Protein AF-A0A944AWG0-F1 (afdb_monomer)

pLDDT: mean 86.99, std 16.38, range [37.62, 98.62]

Radius of gyration: 20.71 Å; Cα contacts (8 Å, |Δi|>4): 406; chains: 1; bounding box: 63×58×52 Å

Foldseek 3Di:
DPVVVVVVVVVVVVVVVPPDPLDDDLFKHKAKDKFFLDDQPPDDDDRSPVLRVVLRLLVLQVQVQLAQQFKKKKWADDDPVVPRDTDIDIGGPDRCVVQSVQWDWPDFDDDPRMTITMIMGTHDPVSSVVLVVLPDPQWDKWKFKAKAAVSVRNVLLVRGVRRRVNRRVVVVCVVPPPDRARMWIWTKHFDDHWDWDDDPRITMTMTIITTGTDDTHHDDDD

Secondary structure (DSSP, 8-state):
-HHHHHHHHHHHHHHGGGG-----BTTEEEEEEEEE-S--TT--SS-HHHHHHHHHHHHHHHHHHHHHT-EEEEEE--BTTTTBPPEEEEEESS-SGGGGGGEEEEEEEEETTEEEEEEEEEPPHHHHHHHHHHTSTTS-EEEEEEEEEGGGSHHHHHHHHHHHHHHHHHHHHHHH-SS--SEEEEEEEE-SPPEEEEETTEEEEEEEEEEEEEEEEPPPP-

Nearest PDB structures (foldseek):
  5jy8-assembly1_A  TM=1.729E-01  e=2.232E+00  Escherichia coli O157:H7
  5xyu-assembly1_C  TM=2.133E-01  e=6.241E+00  Mycolicibacterium smegmatis MC2 155
  4fs1-assembly1_A  TM=2.023E-01  e=4.430E+00  Homo sapiens

Mean predicted aligned error: 8.43 Å

Sequence (222 aa):
MEKRISSIILAALICLSSLCAQEFTDGKIRLYLWALRDSYPEYTEEKPYQQAKDHLVSLSEFLLNGMTYGWDFVYTPGDKLRGVKEYFECIPRHTFDDDRKNIEFDSVYLRDDKLFCWVNFNRTPQMEIYYKQMSNIKNPHVLGSGKGKVSKGFPGVEEAALLAIKDGIREYYRKIIKNKPKEISGTILIRKIPAIYIDSGHYVVELDFFLQTSKIKEYSQF

Structure (mmCIF, N/CA/C/O backbone):
data_AF-A0A944AWG0-F1
#
_entry.id   AF-A0A944AWG0-F1
#
loop_
_atom_site.group_PDB
_atom_site.id
_atom_site.type_symbol
_atom_site.label_atom_id
_atom_site.label_alt_id
_atom_site.label_comp_id
_atom_site.label_asym_id
_atom_site.label_entity_id
_atom_site.label_seq_id
_atom_site.pdbx_PDB_ins_code
_atom_site.Cartn_x
_atom_site.Cartn_y
_atom_site.Cartn_z
_atom_site.occupancy
_atom_site.B_iso_or_equiv
_atom_site.auth_seq_id
_atom_site.auth_comp_id
_atom_site.auth_asym_id
_atom_site.auth_atom_id
_atom_site.pdbx_PDB_model_num
ATOM 1 N N . MET A 1 1 ? 34.468 -42.759 5.624 1.00 50.19 1 MET A N 1
AT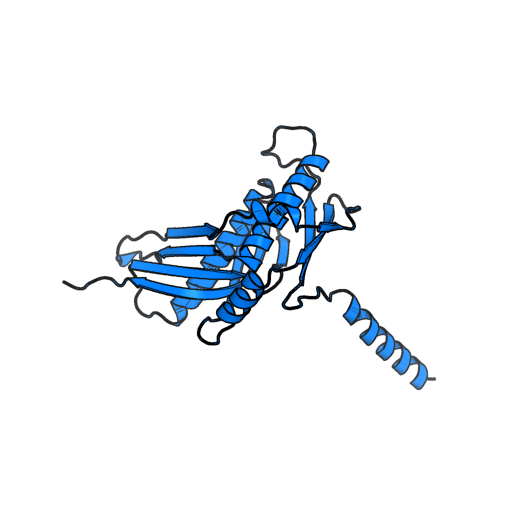OM 2 C CA . MET A 1 1 ? 33.924 -42.053 4.439 1.00 50.19 1 MET A CA 1
ATOM 3 C C . MET A 1 1 ? 32.719 -41.163 4.781 1.00 50.19 1 MET A C 1
ATOM 5 O O . MET A 1 1 ? 32.420 -40.256 4.021 1.00 50.19 1 MET A O 1
ATOM 9 N N . GLU A 1 2 ? 32.095 -41.334 5.954 1.00 51.09 2 GLU A N 1
ATOM 10 C CA . GLU A 1 2 ? 30.887 -40.596 6.374 1.00 51.09 2 GLU A CA 1
ATOM 11 C C . GLU A 1 2 ? 31.124 -39.145 6.832 1.00 51.09 2 GLU 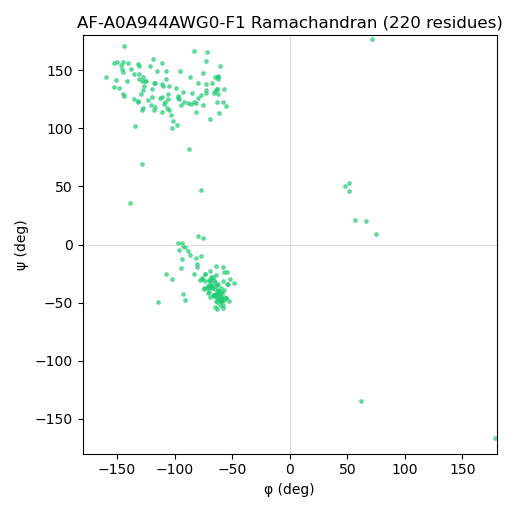A C 1
ATOM 13 O O . GLU A 1 2 ? 30.279 -38.283 6.607 1.00 51.09 2 GLU A O 1
ATOM 18 N N . LYS A 1 3 ? 32.300 -38.813 7.388 1.00 52.41 3 LYS A N 1
ATOM 19 C CA . LYS A 1 3 ? 32.588 -37.439 7.853 1.00 52.41 3 LYS A CA 1
ATOM 20 C C . LYS A 1 3 ? 32.671 -36.402 6.723 1.00 52.41 3 LYS A C 1
ATOM 22 O O . LYS A 1 3 ? 32.353 -35.245 6.954 1.00 52.41 3 LYS A O 1
ATOM 27 N N . ARG A 1 4 ? 33.053 -36.805 5.502 1.00 47.91 4 ARG A N 1
ATOM 28 C CA . ARG A 1 4 ? 33.142 -35.893 4.342 1.00 47.91 4 ARG A CA 1
ATOM 29 C C . ARG A 1 4 ? 31.773 -35.545 3.750 1.00 47.91 4 ARG A C 1
ATOM 31 O O . ARG A 1 4 ? 31.614 -34.448 3.232 1.00 47.91 4 ARG A O 1
ATOM 38 N N . ILE A 1 5 ? 30.788 -36.437 3.871 1.00 54.50 5 ILE A N 1
ATOM 39 C CA . ILE A 1 5 ? 29.428 -36.217 3.353 1.00 54.50 5 ILE A CA 1
ATOM 40 C C . ILE A 1 5 ? 28.676 -35.218 4.247 1.00 54.50 5 ILE A C 1
ATOM 42 O O . ILE A 1 5 ? 28.021 -34.309 3.742 1.00 54.50 5 ILE A O 1
ATOM 46 N N . SER A 1 6 ? 28.864 -35.295 5.570 1.00 50.03 6 SER A N 1
ATOM 47 C CA . SER A 1 6 ? 28.244 -34.356 6.518 1.00 50.03 6 SER A CA 1
ATOM 48 C C . SER A 1 6 ? 28.745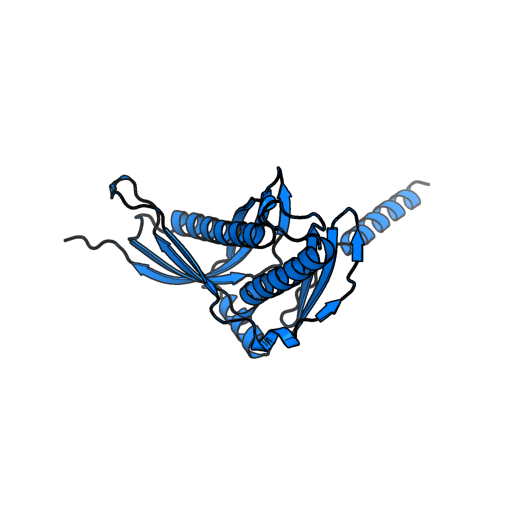 -32.913 6.360 1.00 50.03 6 SER A C 1
ATOM 50 O O . SER A 1 6 ? 27.977 -31.977 6.568 1.00 50.03 6 SER A O 1
ATOM 52 N N . SER A 1 7 ? 30.009 -32.712 5.973 1.00 50.81 7 SER A N 1
ATOM 53 C CA . SER A 1 7 ? 30.573 -31.370 5.760 1.00 50.81 7 SER A CA 1
ATOM 54 C C . SER A 1 7 ? 30.056 -30.702 4.482 1.00 50.81 7 SER A C 1
ATOM 56 O O . SER A 1 7 ? 29.906 -29.484 4.451 1.00 50.81 7 SER A O 1
ATOM 58 N N . ILE A 1 8 ? 29.745 -31.484 3.442 1.00 54.66 8 ILE A N 1
ATOM 59 C CA . ILE A 1 8 ? 29.224 -30.964 2.168 1.00 54.66 8 ILE A CA 1
ATOM 60 C C . ILE A 1 8 ? 27.753 -30.547 2.315 1.00 54.66 8 ILE A C 1
ATOM 62 O O . ILE A 1 8 ? 27.358 -29.504 1.800 1.00 54.66 8 ILE A O 1
ATOM 66 N N . ILE A 1 9 ? 26.959 -31.299 3.086 1.00 55.28 9 ILE A N 1
ATOM 67 C CA . ILE A 1 9 ? 25.552 -30.959 3.362 1.00 55.28 9 ILE A CA 1
ATOM 68 C C . ILE A 1 9 ? 25.448 -29.689 4.227 1.00 55.28 9 ILE A C 1
ATOM 70 O O . ILE A 1 9 ? 24.592 -28.844 3.975 1.00 55.28 9 ILE A O 1
ATOM 74 N N . LEU A 1 10 ? 26.359 -29.499 5.191 1.00 48.09 10 LEU A N 1
ATOM 75 C CA . LEU A 1 10 ? 26.384 -28.292 6.025 1.00 48.09 10 LEU A CA 1
ATOM 76 C C . LEU A 1 10 ? 26.838 -27.045 5.240 1.00 48.09 10 LEU A C 1
ATOM 78 O O . LEU A 1 10 ? 26.289 -25.965 5.439 1.00 48.09 10 LEU A O 1
ATOM 82 N N . ALA A 1 11 ? 27.782 -27.192 4.303 1.00 53.22 11 ALA A N 1
ATOM 83 C CA . ALA A 1 11 ? 28.216 -26.097 3.430 1.00 53.22 11 ALA A CA 1
ATOM 84 C C . ALA A 1 11 ? 27.136 -25.689 2.407 1.00 53.22 11 ALA A C 1
ATOM 86 O O . ALA A 1 11 ? 26.976 -24.503 2.117 1.00 53.22 11 ALA A O 1
ATOM 87 N N . ALA A 1 12 ? 26.350 -26.651 1.910 1.00 50.00 12 ALA A N 1
ATOM 88 C CA . ALA A 1 12 ? 25.224 -26.378 1.019 1.00 50.00 12 ALA A CA 1
ATOM 89 C C . ALA A 1 12 ? 24.085 -25.626 1.733 1.00 50.00 12 ALA A C 1
ATOM 91 O O . ALA A 1 12 ? 23.485 -24.731 1.140 1.00 50.00 12 ALA A O 1
ATOM 92 N N . LEU A 1 13 ? 23.834 -25.913 3.019 1.00 43.03 13 LEU A N 1
ATOM 93 C CA . LEU A 1 13 ? 22.801 -25.220 3.801 1.00 43.03 13 LEU A CA 1
ATOM 94 C C . LEU A 1 13 ? 23.135 -23.743 4.083 1.00 43.03 13 LEU A C 1
ATOM 96 O O . LEU A 1 13 ? 22.227 -22.924 4.186 1.00 43.03 13 LEU A O 1
ATOM 100 N N . ILE A 1 14 ? 24.422 -23.392 4.174 1.00 50.06 14 ILE A N 1
ATOM 101 C CA . ILE A 1 14 ? 24.879 -22.018 4.451 1.00 50.06 14 ILE A CA 1
ATOM 102 C C . ILE A 1 14 ? 24.925 -21.166 3.165 1.00 50.06 14 ILE A C 1
ATOM 104 O O . ILE A 1 14 ? 24.768 -19.950 3.222 1.00 50.06 14 ILE A O 1
ATOM 108 N N . CYS A 1 15 ? 25.075 -21.779 1.984 1.00 39.28 15 CYS A N 1
ATOM 109 C CA . CYS A 1 15 ? 25.062 -21.043 0.709 1.00 39.28 15 CYS A CA 1
ATOM 110 C C . CYS A 1 15 ? 23.653 -20.711 0.187 1.00 39.28 15 CYS A C 1
ATOM 112 O O . CYS A 1 15 ? 23.509 -19.802 -0.629 1.00 39.28 15 CYS A O 1
ATOM 114 N N . LEU A 1 16 ? 22.609 -21.402 0.655 1.00 37.62 16 LEU A N 1
ATOM 115 C CA . LEU A 1 16 ? 21.225 -21.153 0.229 1.00 37.62 16 LEU A CA 1
ATOM 116 C C . LEU A 1 16 ? 20.561 -19.963 0.943 1.00 37.62 16 LEU A C 1
ATOM 118 O O . LEU A 1 16 ? 19.580 -19.428 0.431 1.00 37.62 16 LEU A O 1
ATOM 122 N N . SER A 1 17 ? 21.104 -19.487 2.068 1.00 43.34 17 SER A N 1
ATOM 123 C CA . SER A 1 17 ? 20.555 -18.324 2.786 1.00 43.34 17 SER A CA 1
ATOM 124 C C . SER A 1 17 ? 20.893 -16.969 2.151 1.00 43.34 17 SER A C 1
ATOM 126 O O . SER A 1 17 ? 20.318 -15.957 2.542 1.00 43.34 17 SER A O 1
ATOM 128 N N . SER A 1 18 ? 21.789 -16.925 1.161 1.00 40.12 18 SER A N 1
ATOM 129 C CA . SER A 1 18 ? 22.271 -15.665 0.570 1.00 40.12 18 SER A CA 1
ATOM 130 C C . SER A 1 18 ? 21.460 -15.177 -0.638 1.00 40.12 18 SER A C 1
ATOM 132 O O . SER A 1 18 ? 21.750 -14.112 -1.173 1.00 40.12 18 SER A O 1
ATOM 134 N N . LEU A 1 19 ? 20.439 -15.920 -1.083 1.00 42.72 19 LEU A N 1
ATOM 135 C CA . LEU A 1 19 ? 19.675 -15.598 -2.300 1.00 42.72 19 LEU A CA 1
ATOM 136 C C . LEU A 1 19 ? 18.417 -14.740 -2.073 1.00 42.72 19 LEU A C 1
ATOM 138 O O . LEU A 1 19 ? 17.767 -14.357 -3.043 1.00 42.72 19 LEU A O 1
ATOM 142 N N . CYS A 1 20 ? 18.085 -14.377 -0.830 1.00 40.16 20 CYS A N 1
ATOM 143 C CA . CYS A 1 20 ? 16.930 -13.517 -0.529 1.00 40.16 20 CYS A CA 1
ATOM 144 C C . CYS A 1 20 ? 17.209 -12.460 0.550 1.00 40.16 20 CYS A C 1
ATOM 146 O O . CYS A 1 20 ? 16.323 -12.127 1.334 1.00 40.16 20 CYS A O 1
ATOM 148 N N . ALA A 1 21 ? 18.417 -11.900 0.604 1.00 39.69 21 ALA A N 1
ATOM 149 C CA . ALA A 1 21 ? 18.655 -10.716 1.424 1.00 39.69 21 ALA A CA 1
ATOM 150 C C . ALA A 1 21 ? 18.329 -9.458 0.605 1.00 39.69 21 ALA A C 1
ATOM 152 O O . ALA A 1 21 ? 19.207 -8.831 0.015 1.00 39.69 21 ALA A O 1
ATOM 153 N N . GLN A 1 22 ? 17.047 -9.094 0.537 1.00 51.53 22 GLN A N 1
ATOM 154 C CA . GLN A 1 22 ? 16.716 -7.698 0.275 1.00 51.53 22 GLN A CA 1
ATOM 155 C C . GLN A 1 22 ? 17.125 -6.912 1.522 1.00 51.53 22 GLN A C 1
ATOM 157 O O . GLN A 1 22 ? 16.543 -7.073 2.595 1.00 51.53 22 GLN A O 1
ATOM 162 N N . GLU A 1 23 ? 18.196 -6.138 1.399 1.00 43.59 23 GLU A N 1
ATOM 163 C CA . GLU A 1 23 ? 18.742 -5.371 2.508 1.00 43.59 23 GLU A CA 1
ATOM 164 C C . GLU A 1 23 ? 17.936 -4.080 2.675 1.00 43.59 23 GLU A C 1
ATOM 166 O O . GLU A 1 23 ? 17.920 -3.216 1.798 1.00 43.59 23 GLU A O 1
ATOM 171 N N . PHE A 1 24 ? 17.241 -3.974 3.804 1.00 49.78 24 PHE A N 1
ATOM 172 C CA . PHE A 1 24 ? 16.633 -2.736 4.267 1.00 49.78 24 PHE A CA 1
ATOM 173 C C . PHE A 1 24 ? 17.531 -2.183 5.372 1.00 49.78 24 PHE A C 1
ATOM 175 O O . PHE A 1 24 ? 17.497 -2.666 6.503 1.00 49.78 24 PHE A O 1
ATOM 182 N N . THR A 1 25 ? 18.369 -1.206 5.035 1.00 60.38 25 THR A N 1
ATOM 183 C CA . THR A 1 25 ? 19.053 -0.380 6.036 1.00 60.38 25 THR A CA 1
ATOM 184 C C . THR A 1 25 ? 18.243 0.894 6.237 1.00 60.38 25 THR A C 1
ATOM 186 O O . THR A 1 25 ? 17.581 1.356 5.308 1.00 60.38 25 THR A O 1
ATOM 189 N N . ASP A 1 26 ? 18.267 1.467 7.445 1.00 64.06 26 ASP A N 1
ATOM 190 C CA . ASP A 1 26 ? 17.415 2.613 7.809 1.00 64.06 26 ASP A CA 1
ATOM 191 C C . ASP A 1 26 ? 17.453 3.751 6.764 1.00 64.06 26 ASP A C 1
ATOM 193 O O . ASP A 1 26 ? 16.415 4.358 6.494 1.00 64.06 26 ASP A O 1
ATOM 197 N N . GLY A 1 27 ? 18.597 3.967 6.102 1.00 81.12 27 GLY A N 1
ATOM 198 C CA . GLY A 1 27 ? 18.776 5.004 5.080 1.00 81.12 27 GLY A CA 1
ATOM 199 C C . GLY A 1 27 ? 18.578 4.590 3.615 1.00 81.12 27 GLY A C 1
ATOM 200 O O . GLY A 1 27 ? 18.322 5.463 2.786 1.00 81.12 27 GLY A O 1
ATOM 201 N N . LYS A 1 28 ? 18.649 3.300 3.250 1.00 89.69 28 LYS A N 1
ATOM 202 C CA . LYS A 1 28 ? 18.553 2.862 1.842 1.00 89.69 28 LYS A CA 1
ATOM 203 C C . LYS A 1 28 ? 17.417 1.870 1.631 1.00 89.69 28 LYS A C 1
ATOM 205 O O . LYS A 1 28 ? 17.374 0.800 2.235 1.00 89.69 28 LYS A O 1
ATOM 210 N N . ILE A 1 29 ? 16.522 2.211 0.708 1.00 93.06 29 ILE A N 1
ATOM 211 C CA . ILE A 1 29 ? 15.463 1.328 0.224 1.00 93.06 29 ILE A CA 1
ATOM 212 C C . ILE A 1 29 ? 15.941 0.687 -1.077 1.00 93.06 29 ILE A C 1
ATOM 214 O O . ILE A 1 29 ? 16.346 1.380 -2.012 1.00 93.06 29 ILE A O 1
ATOM 218 N N . ARG A 1 30 ? 15.871 -0.643 -1.142 1.00 94.38 30 ARG A N 1
ATOM 219 C CA . ARG A 1 30 ? 16.155 -1.407 -2.355 1.00 94.38 30 ARG A CA 1
ATOM 220 C C . ARG A 1 30 ? 15.003 -2.357 -2.658 1.00 94.38 30 ARG A C 1
ATOM 222 O O . ARG A 1 30 ? 14.747 -3.272 -1.883 1.00 94.38 30 ARG A O 1
ATOM 229 N N . LEU A 1 31 ? 14.328 -2.150 -3.785 1.00 95.00 31 LEU A N 1
ATOM 230 C CA . LEU A 1 31 ? 13.191 -2.957 -4.229 1.00 95.00 31 LEU A CA 1
ATOM 231 C C . LEU A 1 31 ? 13.590 -3.795 -5.440 1.00 95.00 31 LEU A C 1
ATOM 233 O O . LEU A 1 31 ? 14.229 -3.293 -6.361 1.00 95.00 31 LEU A O 1
ATOM 237 N N . TYR A 1 32 ? 13.188 -5.061 -5.451 1.00 95.06 32 TYR A N 1
ATOM 238 C CA . TYR A 1 32 ? 13.247 -5.894 -6.648 1.00 95.06 32 TYR A CA 1
ATOM 239 C C . TYR A 1 32 ? 11.849 -5.961 -7.250 1.00 95.06 32 TYR A C 1
ATOM 241 O O . TYR A 1 32 ? 10.963 -6.600 -6.680 1.00 95.06 32 TYR A O 1
ATOM 249 N N . LEU A 1 33 ? 11.643 -5.254 -8.359 1.00 95.69 33 LEU A N 1
ATOM 250 C CA . LEU A 1 33 ? 10.334 -5.103 -8.983 1.00 95.69 33 LEU A CA 1
ATOM 251 C C . LEU A 1 33 ? 10.277 -5.833 -10.315 1.00 95.69 33 LEU A C 1
ATOM 253 O O . LEU A 1 33 ? 11.293 -6.070 -10.974 1.00 95.69 33 LEU A O 1
ATOM 257 N N . TRP A 1 34 ? 9.057 -6.177 -10.708 1.00 95.00 34 TRP A N 1
ATOM 258 C CA . TRP A 1 34 ? 8.781 -6.780 -11.996 1.00 95.00 34 TRP A CA 1
ATOM 259 C C . TRP A 1 34 ? 7.424 -6.322 -12.535 1.00 95.00 34 TRP A C 1
ATOM 261 O O . TRP A 1 34 ? 6.509 -6.033 -11.766 1.00 95.00 34 TRP A O 1
ATOM 271 N N . ALA A 1 35 ? 7.291 -6.276 -13.858 1.00 93.31 35 ALA A N 1
ATOM 272 C CA . ALA A 1 35 ? 6.037 -6.008 -14.557 1.00 93.31 35 ALA A CA 1
ATOM 273 C C . ALA A 1 35 ? 5.869 -6.996 -15.714 1.00 93.31 35 ALA A C 1
ATOM 275 O O . ALA A 1 35 ? 6.857 -7.422 -16.316 1.00 93.31 35 ALA A O 1
ATOM 276 N N . LEU A 1 36 ? 4.626 -7.380 -16.019 1.00 90.75 36 LEU A N 1
ATOM 277 C CA . LEU A 1 36 ? 4.349 -8.207 -17.194 1.00 90.75 36 LEU A CA 1
ATOM 278 C C . LEU A 1 36 ? 4.638 -7.397 -18.454 1.00 90.75 36 LEU A C 1
ATOM 280 O O . LEU A 1 36 ? 4.310 -6.214 -18.526 1.00 90.75 36 LEU A O 1
ATOM 284 N N . ARG A 1 37 ? 5.254 -8.051 -19.437 1.00 83.19 37 ARG A N 1
ATOM 285 C CA . ARG A 1 37 ? 5.453 -7.490 -20.769 1.00 83.19 37 ARG A CA 1
ATOM 286 C C . ARG A 1 37 ? 4.150 -7.468 -21.558 1.00 83.19 37 ARG A C 1
ATOM 288 O O . ARG A 1 37 ? 4.056 -6.653 -22.458 1.00 83.19 37 ARG A O 1
ATOM 295 N N . ASP A 1 38 ? 3.196 -8.343 -21.259 1.00 69.50 38 ASP A N 1
ATOM 296 C CA . ASP A 1 38 ? 1.978 -8.494 -22.054 1.00 69.50 38 ASP A CA 1
ATOM 297 C C . ASP A 1 38 ? 1.114 -7.232 -22.090 1.00 69.50 38 ASP A C 1
ATOM 299 O O . ASP A 1 38 ? 0.990 -6.500 -21.107 1.00 69.50 38 ASP A O 1
ATOM 303 N N . SER A 1 39 ? 0.474 -7.018 -23.241 1.00 60.88 39 SER A N 1
ATOM 304 C CA . SER A 1 39 ? -0.560 -6.004 -23.414 1.00 60.88 39 SER A CA 1
ATOM 305 C C . SER A 1 39 ? -1.718 -6.316 -22.473 1.00 60.88 39 SER A C 1
ATOM 307 O O . SER A 1 39 ? -2.419 -7.318 -22.630 1.00 60.88 39 SER A O 1
ATOM 309 N N . TYR A 1 40 ? -1.933 -5.457 -21.485 1.00 66.25 40 TYR A N 1
ATOM 310 C CA . TYR A 1 40 ? -3.135 -5.515 -20.668 1.00 66.25 40 TYR A CA 1
ATOM 311 C C . TYR A 1 40 ? -4.353 -5.280 -21.578 1.00 66.25 40 TYR A C 1
ATOM 313 O O . TYR A 1 40 ? -4.339 -4.303 -22.323 1.00 66.25 40 TYR A O 1
ATOM 321 N N . PRO A 1 41 ? -5.406 -6.121 -21.545 1.00 62.00 41 PRO A N 1
ATOM 322 C CA . PRO A 1 41 ? -6.537 -6.013 -22.477 1.00 62.00 41 PRO A CA 1
ATOM 323 C C . PRO A 1 41 ? -7.247 -4.652 -22.460 1.00 62.00 41 PRO A C 1
ATOM 325 O O . PRO A 1 41 ? -7.914 -4.290 -23.422 1.00 62.00 41 PRO A O 1
ATOM 328 N N . GLU A 1 42 ? -7.125 -3.915 -21.353 1.00 63.41 42 GLU A N 1
ATOM 329 C CA . GLU A 1 42 ? -7.688 -2.572 -21.181 1.00 63.41 42 GLU A CA 1
ATOM 330 C C . GLU A 1 42 ? -6.823 -1.460 -21.812 1.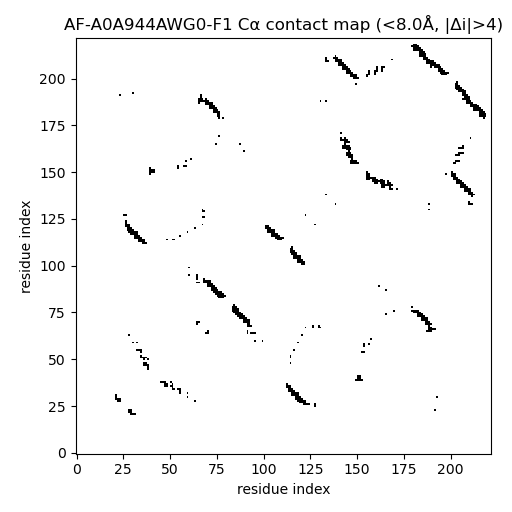00 63.41 42 GLU A C 1
ATOM 332 O O . GLU A 1 42 ? -7.293 -0.333 -21.949 1.00 63.41 42 GLU A O 1
ATOM 337 N N . TYR A 1 43 ? -5.586 -1.754 -22.228 1.00 60.94 43 TYR A N 1
ATOM 338 C CA . TYR A 1 43 ? -4.690 -0.811 -22.900 1.00 60.94 43 TYR A CA 1
ATOM 339 C C . TYR A 1 43 ? -4.761 -0.991 -24.423 1.00 60.94 43 TYR A C 1
ATOM 341 O O . TYR A 1 43 ? -4.556 -2.079 -24.954 1.00 60.94 43 TYR A O 1
ATOM 349 N N . THR A 1 44 ? -5.030 0.101 -25.137 1.00 56.94 44 THR A N 1
ATOM 350 C CA . THR A 1 44 ? -5.295 0.122 -26.586 1.00 56.94 44 THR A CA 1
ATOM 351 C C . THR A 1 44 ? -4.049 0.229 -27.473 1.00 56.94 44 THR A C 1
ATOM 353 O O . THR A 1 44 ? -4.173 0.096 -28.687 1.00 56.94 44 THR A O 1
ATOM 356 N N . GLU A 1 45 ? -2.855 0.468 -26.916 1.00 57.31 45 GLU A N 1
ATOM 357 C CA . GLU A 1 45 ? -1.637 0.722 -27.704 1.00 57.31 45 GLU A CA 1
ATOM 358 C C . GLU A 1 45 ? -0.648 -0.457 -27.752 1.00 57.31 45 GLU A C 1
ATOM 360 O O . GLU A 1 45 ? -0.304 -1.067 -26.738 1.00 57.31 45 GLU A O 1
ATOM 365 N N . GLU A 1 46 ? -0.111 -0.718 -28.950 1.00 60.16 46 GLU A N 1
ATOM 366 C CA . GLU A 1 46 ? 0.815 -1.808 -29.301 1.00 60.16 46 GLU A CA 1
ATOM 367 C C . GLU A 1 46 ? 2.278 -1.561 -28.859 1.00 60.16 46 GLU A C 1
ATOM 369 O O . GLU A 1 46 ? 3.221 -1.751 -29.631 1.00 60.16 46 GLU A O 1
ATOM 374 N N . LYS A 1 47 ? 2.525 -1.137 -27.609 1.00 79.75 47 LYS A N 1
ATOM 375 C CA . LYS A 1 47 ? 3.902 -1.038 -27.060 1.00 79.75 47 LYS A CA 1
ATOM 376 C C . LYS A 1 47 ? 4.050 -1.745 -25.708 1.00 79.75 47 LYS A C 1
ATOM 378 O O . LYS A 1 47 ? 4.318 -1.090 -24.698 1.00 79.75 47 LYS A O 1
ATOM 383 N N . PRO A 1 48 ? 3.975 -3.088 -25.691 1.00 81.62 48 PRO A N 1
ATOM 384 C CA . PRO A 1 48 ? 3.928 -3.874 -24.455 1.00 81.62 48 PRO A CA 1
ATOM 385 C C . PRO A 1 48 ? 5.162 -3.657 -23.554 1.00 81.62 48 PRO A C 1
ATOM 387 O O . PRO A 1 48 ? 5.074 -3.512 -22.339 1.00 81.62 48 PRO A O 1
ATOM 390 N N . TYR A 1 49 ? 6.346 -3.510 -24.159 1.00 85.94 49 TYR A N 1
ATOM 391 C CA . TYR A 1 49 ? 7.579 -3.230 -23.418 1.00 85.94 49 TYR A CA 1
ATOM 392 C C . TYR A 1 49 ? 7.618 -1.830 -22.783 1.00 85.94 49 TYR A C 1
ATOM 394 O O . TYR A 1 49 ? 8.147 -1.676 -21.683 1.00 85.94 49 TYR A O 1
ATOM 402 N N . GLN A 1 50 ? 7.073 -0.809 -23.454 1.00 88.12 50 GLN A N 1
ATOM 403 C CA . GLN A 1 50 ? 7.007 0.539 -22.885 1.00 88.12 50 GLN A CA 1
ATOM 404 C C . GLN A 1 50 ? 5.995 0.582 -21.735 1.00 88.12 50 GLN A C 1
ATOM 406 O O . GLN A 1 50 ? 6.315 1.106 -20.678 1.00 88.12 50 GLN A O 1
ATOM 411 N N . GLN A 1 51 ? 4.846 -0.080 -21.887 1.00 87.44 51 GLN A N 1
ATOM 412 C CA . GLN A 1 51 ? 3.856 -0.228 -20.815 1.00 87.44 51 GLN A CA 1
ATOM 413 C C . GLN A 1 51 ? 4.441 -0.923 -19.581 1.00 87.44 51 GLN A C 1
ATOM 415 O O . GLN A 1 51 ? 4.211 -0.482 -18.459 1.00 87.44 51 GLN A O 1
ATOM 420 N N . ALA A 1 52 ? 5.247 -1.972 -19.772 1.00 90.25 52 ALA A N 1
ATOM 421 C CA . ALA A 1 52 ? 5.939 -2.635 -18.670 1.00 90.25 52 ALA A CA 1
ATOM 422 C C . ALA A 1 52 ? 6.924 -1.697 -17.950 1.00 90.25 52 ALA A C 1
ATOM 424 O O . ALA A 1 52 ? 7.018 -1.727 -16.723 1.00 90.25 52 ALA A O 1
ATOM 425 N N . LYS A 1 53 ? 7.642 -0.841 -18.691 1.00 92.06 53 LYS A N 1
ATOM 426 C CA . LYS A 1 53 ? 8.507 0.192 -18.098 1.00 92.06 53 LYS A CA 1
ATOM 427 C C . LYS A 1 53 ? 7.702 1.212 -17.306 1.00 92.06 53 LYS A C 1
ATOM 429 O O . LYS A 1 53 ? 8.058 1.492 -16.166 1.00 92.06 53 LYS A O 1
ATOM 434 N N . ASP A 1 54 ? 6.628 1.730 -17.890 1.00 91.44 54 ASP A N 1
ATOM 435 C CA . ASP A 1 54 ? 5.777 2.732 -17.252 1.00 91.44 54 ASP A CA 1
ATOM 436 C C . ASP A 1 54 ? 5.141 2.158 -15.977 1.00 91.44 54 ASP A C 1
ATOM 438 O O . ASP A 1 54 ? 5.153 2.809 -14.936 1.00 91.44 54 ASP A O 1
ATOM 442 N N . HIS A 1 55 ? 4.714 0.889 -16.010 1.00 92.00 55 HIS A N 1
ATOM 443 C CA . HIS A 1 55 ? 4.259 0.155 -14.828 1.00 92.00 55 HIS A CA 1
ATOM 444 C C . HIS A 1 55 ? 5.357 0.097 -13.758 1.00 92.00 55 HIS A C 1
ATOM 446 O O . HIS A 1 55 ? 5.100 0.476 -12.620 1.00 92.00 55 HIS A O 1
ATOM 452 N N . LEU A 1 56 ? 6.581 -0.330 -14.087 1.00 94.12 56 LEU A N 1
ATOM 453 C CA . LEU A 1 56 ? 7.676 -0.376 -13.106 1.00 94.12 56 LEU A CA 1
ATOM 454 C C . LEU A 1 56 ? 7.946 0.989 -12.467 1.00 94.12 56 LEU A C 1
ATOM 456 O O . LEU A 1 56 ? 8.190 1.056 -11.263 1.00 94.12 56 LEU A O 1
ATOM 460 N N . VAL A 1 57 ? 7.874 2.062 -13.254 1.00 93.81 57 VAL A N 1
ATOM 461 C CA . VAL A 1 57 ? 8.039 3.432 -12.766 1.00 93.81 57 VAL A CA 1
ATOM 462 C C . VAL A 1 57 ? 6.903 3.804 -11.808 1.00 93.81 57 VAL A C 1
ATOM 464 O O . VAL A 1 57 ? 7.185 4.129 -10.654 1.00 93.81 57 VAL A O 1
ATOM 467 N N . SER A 1 58 ? 5.638 3.658 -12.210 1.00 94.19 58 SER A N 1
ATOM 468 C CA . SER A 1 58 ? 4.484 3.955 -11.346 1.00 94.19 58 SER A CA 1
ATOM 469 C C . SER A 1 58 ? 4.466 3.107 -10.073 1.00 94.19 58 SER A C 1
ATOM 471 O O . SER A 1 58 ? 4.217 3.620 -8.984 1.00 94.19 58 SER A O 1
ATOM 473 N N . LEU A 1 59 ? 4.798 1.818 -10.181 1.00 95.06 59 LEU A N 1
ATOM 474 C CA . LEU A 1 59 ? 4.893 0.918 -9.036 1.00 95.06 59 LEU A CA 1
ATOM 475 C C . LEU A 1 59 ? 6.009 1.343 -8.083 1.00 95.06 59 LEU A C 1
ATOM 477 O O . LEU A 1 59 ? 5.813 1.324 -6.869 1.00 95.06 59 LEU A O 1
ATOM 481 N N . SER A 1 60 ? 7.168 1.733 -8.616 1.00 95.06 60 SER A N 1
ATOM 482 C CA . SER A 1 60 ? 8.279 2.204 -7.793 1.00 95.06 60 SER A CA 1
ATOM 483 C C . SER A 1 60 ? 7.911 3.464 -7.014 1.00 95.06 60 SER A C 1
ATOM 485 O O . SER A 1 60 ? 8.124 3.504 -5.806 1.00 95.06 60 SER A O 1
ATOM 487 N N . GLU A 1 61 ? 7.287 4.446 -7.665 1.00 94.56 61 GLU A N 1
ATOM 488 C CA . GLU A 1 61 ? 6.854 5.700 -7.043 1.00 94.56 61 GLU A CA 1
ATOM 489 C C . GLU A 1 61 ? 5.797 5.445 -5.972 1.00 94.56 61 GLU A C 1
ATOM 491 O O . GLU A 1 61 ? 5.918 5.943 -4.854 1.00 94.56 61 GLU A O 1
ATOM 496 N N . PHE A 1 62 ? 4.806 4.607 -6.285 1.00 95.50 62 PHE A N 1
ATOM 497 C CA . PHE A 1 62 ? 3.764 4.205 -5.349 1.00 95.50 62 PHE A CA 1
ATOM 498 C C . PHE A 1 62 ? 4.358 3.553 -4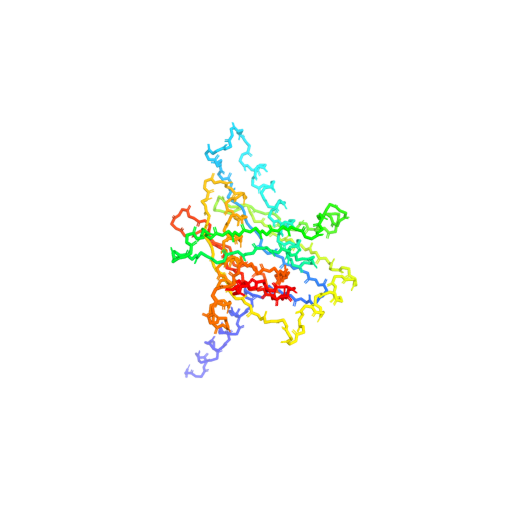.095 1.00 95.50 62 PHE A C 1
ATOM 500 O O . PHE A 1 62 ? 4.127 4.019 -2.978 1.00 95.50 62 PHE A O 1
ATOM 507 N N . LEU A 1 63 ? 5.181 2.514 -4.257 1.00 95.81 63 LEU A N 1
ATOM 508 C CA . LEU A 1 63 ? 5.766 1.801 -3.122 1.00 95.81 63 LEU A CA 1
ATOM 509 C C . LEU A 1 63 ? 6.721 2.678 -2.313 1.00 95.81 63 LEU A C 1
ATOM 511 O O . LEU A 1 63 ? 6.650 2.677 -1.084 1.00 95.81 63 LEU A O 1
ATOM 515 N N . LEU A 1 64 ? 7.586 3.447 -2.980 1.00 95.69 64 LEU A N 1
ATOM 516 C CA . LEU A 1 64 ? 8.505 4.354 -2.300 1.00 95.69 64 LEU A CA 1
ATOM 517 C C . LEU A 1 64 ? 7.741 5.411 -1.505 1.00 95.69 64 LEU A C 1
ATOM 519 O O . LEU A 1 64 ? 8.078 5.624 -0.345 1.00 95.69 64 LEU A O 1
ATOM 523 N N . ASN A 1 65 ? 6.668 5.983 -2.057 1.00 95.44 65 ASN A N 1
ATOM 524 C CA . ASN A 1 65 ? 5.811 6.923 -1.342 1.00 95.44 65 ASN A CA 1
ATOM 525 C C . ASN A 1 65 ? 5.243 6.317 -0.049 1.00 95.44 65 ASN A C 1
ATOM 527 O O . ASN A 1 65 ? 5.380 6.905 1.026 1.00 95.44 65 ASN A O 1
ATOM 531 N N . GLY A 1 66 ? 4.698 5.100 -0.129 1.00 96.00 66 GLY A N 1
ATOM 532 C CA . GLY A 1 66 ? 4.195 4.380 1.041 1.00 96.00 66 GLY A CA 1
ATOM 533 C C . GLY A 1 66 ? 5.281 4.024 2.065 1.00 96.00 66 GLY A C 1
ATOM 534 O O . GLY A 1 66 ? 4.973 3.901 3.249 1.00 96.00 66 GLY A O 1
ATOM 535 N N . MET A 1 67 ? 6.544 3.881 1.643 1.00 95.44 67 MET A N 1
ATOM 536 C CA . MET A 1 67 ? 7.697 3.532 2.492 1.00 95.44 67 MET A CA 1
ATOM 537 C C . MET A 1 67 ? 8.486 4.737 3.036 1.00 95.44 67 MET A C 1
ATOM 539 O O . MET A 1 67 ? 9.345 4.555 3.912 1.00 95.44 67 MET A O 1
ATOM 543 N N . THR A 1 68 ? 8.255 5.946 2.517 1.00 94.75 68 THR A N 1
ATOM 544 C CA . THR A 1 68 ? 8.955 7.175 2.934 1.00 94.75 68 THR A CA 1
ATOM 545 C C . THR A 1 68 ? 8.022 8.178 3.596 1.00 94.75 68 THR A C 1
ATOM 547 O O . THR A 1 68 ? 8.340 8.662 4.679 1.00 94.75 68 THR A O 1
ATOM 550 N N . TYR A 1 69 ? 6.881 8.468 2.973 1.00 95.12 69 TYR A N 1
ATOM 551 C CA . TYR A 1 69 ? 5.912 9.468 3.420 1.00 95.12 69 TYR A CA 1
ATOM 552 C C . TYR A 1 69 ? 4.704 8.844 4.106 1.00 95.12 69 TYR A C 1
ATOM 554 O O . TYR A 1 69 ? 4.119 9.457 4.999 1.00 95.12 69 TYR A O 1
ATOM 562 N N . GLY A 1 70 ? 4.352 7.622 3.709 1.00 96.00 70 GLY A N 1
ATOM 563 C CA . GLY A 1 70 ? 3.157 6.955 4.190 1.00 96.00 70 GLY A CA 1
ATOM 564 C C . GLY A 1 70 ? 1.878 7.569 3.625 1.00 96.00 70 GLY A C 1
ATOM 565 O O . GLY A 1 70 ? 1.891 8.556 2.882 1.00 96.00 70 GLY A O 1
ATOM 566 N N . TRP A 1 71 ? 0.756 6.959 3.986 1.00 97.94 71 TRP A N 1
ATOM 567 C CA . TRP A 1 71 ? -0.562 7.300 3.464 1.00 97.94 71 TRP A CA 1
ATOM 568 C C . TRP A 1 71 ? -1.534 7.589 4.596 1.00 97.94 71 TRP A C 1
ATOM 570 O O . TRP A 1 71 ? -1.531 6.902 5.619 1.00 97.94 71 TRP A O 1
ATOM 580 N N . ASP A 1 72 ? -2.380 8.592 4.409 1.00 98.38 72 ASP A N 1
ATOM 581 C CA . ASP A 1 72 ? -3.475 8.863 5.330 1.00 98.38 72 ASP A CA 1
ATOM 582 C C . ASP A 1 72 ? -4.688 8.036 4.928 1.00 98.38 72 ASP A C 1
ATOM 584 O O . ASP A 1 72 ? -4.929 7.804 3.744 1.00 98.38 72 ASP A O 1
ATOM 588 N N . PHE A 1 73 ? -5.448 7.564 5.912 1.00 98.50 73 PHE A N 1
ATOM 589 C CA . PHE A 1 73 ? -6.642 6.770 5.665 1.00 98.50 73 PHE A CA 1
ATOM 590 C C . PHE A 1 73 ? -7.847 7.278 6.447 1.00 98.50 73 PHE A C 1
ATOM 592 O O . PHE A 1 73 ? -7.734 7.820 7.553 1.00 98.50 73 PHE A O 1
ATOM 599 N N . VAL A 1 74 ? -9.017 6.991 5.882 1.00 98.38 74 VAL A N 1
ATOM 600 C CA . VAL A 1 74 ? -10.318 7.091 6.537 1.00 98.38 74 VAL A CA 1
ATOM 601 C C . VAL A 1 74 ? -11.057 5.773 6.331 1.00 98.38 74 VAL A C 1
ATOM 603 O O . VAL A 1 74 ? -11.156 5.255 5.220 1.00 98.38 74 VAL A O 1
ATOM 606 N N . TYR A 1 75 ? -11.574 5.211 7.419 1.00 98.38 75 TYR A N 1
ATOM 607 C CA . TYR A 1 75 ? -12.262 3.928 7.426 1.00 98.38 75 TYR A CA 1
ATOM 608 C C . TYR A 1 75 ? -13.552 3.994 8.245 1.00 98.38 75 TYR A C 1
ATOM 610 O O . TYR A 1 75 ? -13.539 4.308 9.437 1.00 98.38 75 TYR A O 1
ATOM 618 N N . THR A 1 76 ? -14.668 3.622 7.622 1.00 97.69 76 THR A N 1
ATOM 619 C CA . THR A 1 76 ? -15.945 3.383 8.301 1.00 97.69 76 THR A CA 1
ATOM 620 C C . THR A 1 76 ? -16.264 1.893 8.245 1.00 97.69 76 THR A C 1
ATOM 622 O O . THR A 1 76 ? -16.532 1.360 7.164 1.00 97.69 76 THR A O 1
ATOM 625 N N . PRO A 1 77 ? -16.283 1.199 9.396 1.00 96.19 77 PRO A N 1
ATOM 626 C CA . PRO A 1 77 ? -16.693 -0.195 9.453 1.00 96.19 77 PRO A CA 1
ATOM 627 C C . PRO A 1 77 ? -18.154 -0.367 9.036 1.00 96.19 77 PRO A C 1
ATOM 629 O O . PRO A 1 77 ? -19.041 0.325 9.535 1.00 96.19 77 PRO A O 1
ATOM 632 N N . GLY A 1 78 ? -18.428 -1.356 8.185 1.00 94.56 78 GLY A N 1
ATOM 633 C CA . GLY A 1 78 ? -19.802 -1.690 7.813 1.00 94.56 78 GLY A CA 1
ATOM 634 C C . GLY A 1 78 ? -20.629 -2.176 9.011 1.00 94.56 78 GLY A C 1
ATOM 635 O O . GLY A 1 78 ? -20.207 -3.062 9.769 1.00 94.56 78 GLY A O 1
ATOM 636 N N . ASP A 1 79 ? -21.843 -1.652 9.159 1.00 93.50 79 ASP A N 1
ATOM 637 C CA . ASP A 1 79 ? -22.785 -2.008 10.217 1.00 93.50 79 ASP A CA 1
ATOM 638 C C . ASP A 1 79 ? -24.197 -2.228 9.661 1.00 93.50 79 ASP A C 1
ATOM 640 O O . ASP A 1 79 ? -24.949 -1.287 9.414 1.00 93.50 79 ASP A O 1
ATOM 644 N N . LYS A 1 80 ? -24.572 -3.505 9.507 1.00 91.94 80 LYS A N 1
ATOM 645 C CA . LYS A 1 80 ? -25.889 -3.906 8.998 1.00 91.94 80 LYS A CA 1
ATOM 646 C C . LYS A 1 80 ? -27.037 -3.470 9.912 1.00 91.94 80 LYS A C 1
ATOM 648 O O . LYS A 1 80 ? -28.088 -3.119 9.394 1.00 91.94 80 LYS A O 1
ATOM 653 N N . LEU A 1 81 ? -26.843 -3.467 11.236 1.00 90.62 81 LEU A N 1
ATOM 654 C CA . LEU A 1 81 ? -27.895 -3.092 12.191 1.00 90.62 81 LEU A CA 1
ATOM 655 C C . LEU A 1 81 ? -28.216 -1.597 12.106 1.00 90.62 81 LEU A C 1
ATOM 657 O O . LEU A 1 81 ? -29.356 -1.197 12.309 1.00 90.62 81 LEU A O 1
ATOM 661 N N . ARG A 1 82 ? -27.207 -0.783 11.778 1.00 89.94 82 ARG A N 1
ATOM 662 C CA . ARG A 1 82 ? -27.332 0.671 11.609 1.00 89.94 82 ARG A CA 1
ATOM 663 C C . ARG A 1 82 ? -27.514 1.107 10.149 1.00 89.94 82 ARG A C 1
ATOM 665 O O . ARG A 1 82 ? -27.571 2.302 9.886 1.00 89.94 82 ARG A O 1
ATOM 672 N N . GLY A 1 83 ? -27.568 0.171 9.196 1.00 92.75 83 GLY A N 1
ATOM 673 C CA . GLY A 1 83 ? -27.665 0.475 7.762 1.00 92.75 83 GLY A CA 1
ATOM 674 C C . GLY A 1 83 ? -26.429 1.165 7.162 1.00 92.75 83 GLY A C 1
ATOM 675 O O . GLY A 1 83 ? -26.525 1.787 6.107 1.00 92.75 83 GLY A O 1
ATOM 676 N N . VAL A 1 84 ? -25.265 1.071 7.812 1.00 94.56 84 VAL A N 1
ATOM 677 C CA . VAL A 1 84 ? -24.029 1.751 7.397 1.00 94.56 84 VAL A CA 1
ATOM 678 C C . VAL A 1 84 ? -23.207 0.840 6.488 1.00 94.56 84 VAL A C 1
ATOM 680 O O . VAL A 1 84 ? -22.835 -0.273 6.871 1.00 94.56 84 VAL A O 1
ATOM 683 N N . LYS A 1 85 ? -22.909 1.313 5.273 1.00 96.12 85 LYS A N 1
ATOM 684 C CA . LYS A 1 85 ? -22.009 0.628 4.332 1.00 96.12 85 LYS A CA 1
ATOM 685 C C . LYS A 1 85 ? -20.552 0.805 4.764 1.00 96.12 85 LYS A C 1
ATOM 687 O O . LYS A 1 85 ? -20.196 1.833 5.329 1.00 96.12 85 LYS A O 1
ATOM 692 N N . GLU A 1 86 ? -19.725 -0.204 4.496 1.00 96.56 86 GLU A N 1
ATOM 693 C CA . GLU A 1 86 ? -18.276 -0.085 4.692 1.00 96.56 86 GLU A CA 1
ATOM 694 C C . GLU A 1 86 ? -17.721 0.962 3.715 1.00 96.56 86 GLU A C 1
ATOM 696 O O . GLU A 1 86 ? -18.047 0.922 2.527 1.00 96.56 86 GLU A O 1
ATOM 701 N N . TYR A 1 87 ? -16.898 1.881 4.217 1.00 97.75 87 TYR A N 1
ATOM 702 C CA . TYR A 1 87 ? -16.186 2.883 3.423 1.00 97.75 87 TYR A CA 1
ATOM 703 C C . TYR A 1 87 ? -14.705 2.834 3.767 1.00 97.75 87 TYR A C 1
ATOM 705 O O . TYR A 1 87 ? -14.341 2.666 4.933 1.00 97.75 87 TYR A O 1
ATOM 713 N N . PHE A 1 88 ? -13.861 2.979 2.754 1.00 98.31 88 PHE A N 1
ATOM 714 C CA . PHE A 1 88 ? -12.424 3.066 2.923 1.00 98.31 88 PHE A CA 1
ATOM 715 C C . PHE A 1 88 ? -11.835 3.959 1.845 1.00 98.31 88 PHE A C 1
ATOM 717 O O . PHE A 1 88 ? -12.149 3.798 0.666 1.00 98.31 88 PHE A O 1
ATOM 724 N N . GLU A 1 89 ? -10.950 4.844 2.270 1.00 97.94 89 GLU A N 1
ATOM 725 C CA . GLU A 1 89 ? -10.152 5.702 1.415 1.00 97.94 89 GLU A CA 1
ATOM 726 C C . GLU A 1 89 ? -8.753 5.803 2.012 1.00 97.94 89 GLU A C 1
ATOM 728 O O . GLU A 1 89 ? -8.594 5.863 3.236 1.00 97.94 89 GLU A O 1
ATOM 733 N N . CYS A 1 90 ? -7.743 5.797 1.149 1.00 97.56 90 CYS A N 1
ATOM 734 C CA . CYS A 1 90 ? -6.358 5.958 1.546 1.00 97.56 90 CYS A CA 1
ATOM 735 C C . CYS A 1 90 ? -5.627 6.757 0.473 1.00 97.56 90 CYS A C 1
ATOM 737 O O . CYS A 1 90 ? -5.727 6.426 -0.707 1.00 97.56 90 CYS A O 1
ATOM 739 N N . ILE A 1 91 ? -4.949 7.825 0.888 1.00 96.38 91 ILE A N 1
ATOM 740 C CA . ILE A 1 91 ? -4.346 8.804 -0.013 1.00 96.38 91 ILE A CA 1
ATOM 741 C C . ILE A 1 91 ? -2.886 9.088 0.362 1.00 96.38 91 ILE A C 1
ATOM 743 O O . ILE A 1 91 ? -2.542 9.096 1.550 1.00 96.38 91 ILE A O 1
ATOM 747 N N . PRO A 1 92 ? -2.023 9.368 -0.628 1.00 94.62 92 PRO A N 1
ATOM 748 C CA . PRO A 1 92 ? -0.667 9.837 -0.384 1.00 94.62 92 PRO A CA 1
ATOM 749 C C . PRO A 1 92 ? -0.602 11.111 0.455 1.00 94.62 92 PRO A C 1
ATOM 751 O O . PRO A 1 92 ? -1.302 12.080 0.172 1.00 94.62 92 PRO A O 1
ATOM 754 N N . ARG A 1 93 ? 0.288 11.141 1.458 1.00 91.25 93 ARG A N 1
ATOM 755 C CA . ARG A 1 93 ? 0.542 12.354 2.262 1.00 91.25 93 ARG A CA 1
ATOM 756 C C . ARG A 1 93 ? 1.336 13.422 1.518 1.00 91.25 93 ARG A C 1
ATOM 758 O O . ARG A 1 93 ? 1.283 14.595 1.877 1.00 91.25 93 ARG A O 1
ATOM 765 N N . HIS A 1 94 ? 2.113 12.998 0.532 1.00 87.38 94 HIS A N 1
ATOM 766 C CA . HIS A 1 94 ? 2.973 13.842 -0.282 1.00 87.38 94 HIS A CA 1
ATOM 767 C C . HIS A 1 94 ? 2.985 13.286 -1.705 1.00 87.38 94 HIS A C 1
ATOM 769 O O . HIS A 1 94 ? 2.880 12.071 -1.881 1.00 87.38 94 HIS A O 1
ATOM 775 N N . THR A 1 95 ? 3.131 14.132 -2.719 1.00 80.81 95 THR A N 1
ATOM 776 C CA . THR A 1 95 ? 3.383 13.668 -4.091 1.00 80.81 95 THR A CA 1
ATOM 777 C C . THR A 1 95 ? 4.859 13.305 -4.239 1.00 80.81 95 THR A C 1
ATOM 779 O O . THR A 1 95 ? 5.728 13.980 -3.702 1.00 80.81 95 THR A O 1
ATOM 782 N N . PHE A 1 96 ? 5.198 12.218 -4.930 1.00 79.19 96 PHE A N 1
ATOM 783 C CA . PHE A 1 96 ? 6.602 11.780 -5.019 1.00 79.19 96 PHE A CA 1
ATOM 784 C C . PHE A 1 96 ? 7.431 12.578 -6.053 1.00 79.19 96 PHE A C 1
ATOM 786 O O . PHE A 1 96 ? 8.580 12.240 -6.326 1.00 79.19 96 PHE A O 1
ATOM 793 N N . ASP A 1 97 ? 6.868 13.639 -6.636 1.00 79.25 97 ASP A N 1
ATOM 794 C CA . ASP A 1 97 ? 7.424 14.319 -7.811 1.00 79.25 97 ASP A CA 1
ATOM 795 C C . ASP A 1 97 ? 8.826 14.899 -7.568 1.00 79.25 97 ASP A C 1
ATOM 797 O O . ASP A 1 97 ? 9.740 14.668 -8.363 1.00 79.25 97 ASP A O 1
ATOM 801 N N . ASP A 1 98 ? 9.029 15.588 -6.441 1.00 77.06 98 ASP A N 1
ATOM 802 C CA . ASP A 1 98 ? 10.296 16.267 -6.129 1.00 77.06 98 ASP A CA 1
ATOM 803 C C . ASP A 1 98 ? 11.460 15.293 -5.871 1.00 77.06 98 ASP A C 1
ATOM 805 O O . ASP A 1 98 ? 12.628 15.609 -6.138 1.00 77.06 98 ASP A O 1
ATOM 809 N N . ASP A 1 99 ? 11.142 14.089 -5.389 1.00 84.50 99 ASP A N 1
ATOM 810 C CA . ASP A 1 99 ? 12.107 13.041 -5.047 1.00 84.50 99 ASP A CA 1
ATOM 811 C C . ASP A 1 99 ? 12.311 12.016 -6.155 1.00 84.50 99 ASP A C 1
ATOM 813 O O . ASP A 1 99 ? 13.197 11.164 -6.052 1.00 84.50 99 ASP A O 1
ATOM 817 N N . ARG A 1 100 ? 11.547 12.110 -7.247 1.00 83.31 100 ARG A N 1
ATOM 818 C CA . ARG A 1 100 ? 11.644 11.197 -8.389 1.00 83.31 100 ARG A CA 1
ATOM 819 C C . ARG A 1 100 ? 13.061 11.116 -8.958 1.00 83.31 100 ARG A C 1
ATOM 821 O O . ARG A 1 100 ? 13.510 10.050 -9.364 1.00 83.31 100 ARG A O 1
ATOM 828 N N . LYS A 1 101 ? 13.795 12.231 -8.924 1.00 83.75 101 LYS A N 1
ATOM 829 C CA . LYS A 1 101 ? 15.204 12.322 -9.351 1.00 83.75 101 LYS A CA 1
ATOM 830 C C . LYS A 1 101 ? 16.174 11.479 -8.509 1.00 83.75 101 LYS A C 1
ATOM 832 O O . LYS A 1 101 ? 17.287 11.233 -8.954 1.00 83.75 101 LYS A O 1
ATOM 837 N N . ASN A 1 102 ? 15.766 11.069 -7.308 1.00 86.44 102 ASN A N 1
ATOM 838 C CA . ASN A 1 102 ? 16.565 10.252 -6.394 1.00 86.44 102 ASN A CA 1
ATOM 839 C C . ASN A 1 102 ? 16.275 8.748 -6.557 1.00 86.44 102 ASN A C 1
ATOM 841 O O . ASN A 1 102 ? 16.828 7.937 -5.813 1.00 86.44 102 ASN A O 1
ATOM 845 N N . ILE A 1 103 ? 15.385 8.374 -7.485 1.00 92.12 103 ILE A N 1
ATOM 846 C CA . ILE A 1 103 ? 15.104 6.979 -7.822 1.00 92.12 103 ILE A CA 1
ATOM 847 C C . ILE A 1 103 ? 16.111 6.517 -8.873 1.00 92.12 103 ILE A C 1
ATOM 849 O O . ILE A 1 103 ? 16.169 7.049 -9.982 1.00 92.12 103 ILE A O 1
ATOM 853 N N . GLU A 1 104 ? 16.865 5.475 -8.546 1.00 94.25 104 GLU A N 1
ATOM 854 C CA . GLU A 1 104 ? 17.806 4.845 -9.466 1.00 94.25 104 GLU A CA 1
ATOM 855 C C . GLU A 1 104 ? 17.288 3.470 -9.890 1.00 94.25 104 GLU A C 1
ATOM 857 O O . GLU A 1 104 ? 17.102 2.574 -9.061 1.00 94.25 104 GLU A O 1
ATOM 862 N N . PHE A 1 105 ? 17.091 3.292 -11.197 1.00 94.31 105 PHE A N 1
ATOM 863 C CA . PHE A 1 105 ? 16.766 2.001 -11.796 1.00 94.31 105 PHE A CA 1
ATOM 864 C C . PHE A 1 105 ? 18.049 1.326 -12.275 1.00 94.31 105 PHE A C 1
ATOM 866 O O . PHE A 1 105 ? 18.753 1.849 -13.137 1.00 94.31 105 PHE A O 1
ATOM 873 N N . ASP A 1 106 ? 18.333 0.147 -11.737 1.00 92.75 106 ASP A N 1
ATOM 874 C CA . ASP A 1 106 ? 19.509 -0.653 -12.062 1.00 92.75 106 ASP A CA 1
ATOM 875 C C . ASP A 1 106 ? 19.092 -2.033 -12.590 1.00 92.75 106 ASP A C 1
ATOM 877 O O . ASP A 1 106 ? 18.024 -2.559 -12.255 1.00 92.75 106 ASP A O 1
ATOM 881 N N . SER A 1 107 ? 19.962 -2.634 -13.405 1.00 91.12 107 SER A N 1
ATOM 882 C CA . SER A 1 107 ? 19.868 -4.027 -13.838 1.00 91.12 107 SER A CA 1
ATOM 883 C C . SER A 1 107 ? 18.491 -4.361 -14.419 1.00 91.12 107 SER A C 1
ATOM 885 O O . SER A 1 107 ? 17.823 -5.294 -13.977 1.00 91.12 107 SER A O 1
ATOM 887 N N . VAL A 1 108 ? 18.048 -3.569 -15.399 1.00 92.88 108 VAL A N 1
ATOM 888 C CA . VAL A 1 108 ? 16.789 -3.812 -16.109 1.00 92.88 108 VAL A CA 1
ATOM 889 C C . VAL A 1 108 ? 16.983 -4.967 -17.090 1.00 92.88 108 VAL A C 1
ATOM 891 O O . VAL A 1 108 ? 17.803 -4.869 -18.004 1.00 92.88 108 VAL A O 1
ATOM 894 N N . TYR A 1 109 ? 16.226 -6.052 -16.935 1.00 93.06 109 TYR A N 1
ATOM 895 C CA . TYR A 1 109 ? 16.301 -7.201 -17.843 1.00 93.06 109 TYR A CA 1
ATOM 896 C C . TYR A 1 109 ? 14.954 -7.890 -18.032 1.00 93.06 109 TYR A C 1
ATOM 898 O O . TYR A 1 109 ? 14.074 -7.843 -17.178 1.00 93.06 109 TYR A O 1
ATOM 906 N N . LEU A 1 110 ? 14.807 -8.560 -19.174 1.00 92.25 110 LEU A N 1
ATOM 907 C CA . LEU A 1 110 ? 13.624 -9.337 -19.520 1.00 92.25 110 LEU A CA 1
ATOM 908 C C . LEU A 1 110 ? 13.868 -10.825 -19.235 1.00 92.25 110 LEU A C 1
ATOM 910 O O . LEU A 1 110 ? 14.910 -11.362 -19.613 1.00 92.25 110 LEU A O 1
ATOM 914 N N . ARG A 1 111 ? 12.902 -11.494 -18.604 1.00 92.25 111 ARG A N 1
ATOM 915 C CA . ARG A 1 111 ? 12.883 -12.951 -18.410 1.00 92.25 111 ARG A CA 1
ATOM 916 C C . ARG A 1 111 ? 11.434 -13.432 -18.302 1.00 92.25 111 ARG A C 1
ATOM 918 O O . ARG A 1 111 ? 10.663 -12.806 -17.589 1.00 92.25 111 ARG A O 1
ATOM 925 N N . ASP A 1 112 ? 11.079 -14.527 -18.973 1.00 87.75 112 ASP A N 1
ATOM 926 C CA . ASP A 1 112 ? 9.765 -15.191 -18.854 1.00 87.75 112 ASP A CA 1
ATOM 927 C C . ASP A 1 112 ? 8.569 -14.216 -18.946 1.00 87.75 112 ASP A C 1
ATOM 929 O O . ASP A 1 112 ? 7.724 -14.158 -18.053 1.00 87.75 112 ASP A O 1
ATOM 933 N N . ASP A 1 113 ? 8.563 -13.371 -19.985 1.00 87.62 113 ASP A N 1
ATOM 934 C CA . ASP A 1 113 ? 7.558 -12.317 -20.228 1.00 87.62 113 ASP A CA 1
ATOM 935 C C . ASP A 1 113 ? 7.381 -11.294 -19.097 1.00 87.62 113 ASP A C 1
ATOM 937 O O . ASP A 1 113 ? 6.392 -10.563 -19.035 1.00 87.62 113 ASP A O 1
ATOM 941 N N . LYS A 1 114 ? 8.385 -11.169 -18.229 1.00 91.75 114 LYS A N 1
ATOM 942 C CA . LYS A 1 114 ? 8.459 -10.157 -17.178 1.00 91.75 114 LYS A CA 1
ATOM 943 C C . LYS A 1 114 ? 9.687 -9.283 -17.358 1.00 91.75 114 LYS A C 1
ATOM 945 O O . LYS A 1 114 ? 10.800 -9.766 -17.580 1.00 91.75 114 LYS A O 1
ATOM 950 N N . LEU A 1 115 ? 9.480 -7.980 -17.244 1.00 94.12 115 LEU A N 1
ATOM 951 C CA . LEU A 1 115 ? 10.548 -7.003 -17.120 1.00 94.12 115 LEU A CA 1
ATOM 952 C C . LEU A 1 115 ? 10.879 -6.853 -15.641 1.00 94.12 115 LEU A C 1
ATOM 954 O O . LEU A 1 115 ? 9.998 -6.512 -14.862 1.00 94.12 115 LEU A O 1
ATOM 958 N N . PHE A 1 116 ? 12.127 -7.101 -15.269 1.00 95.00 116 PHE A N 1
ATOM 959 C CA . PHE A 1 116 ? 12.632 -6.967 -13.908 1.00 95.00 116 PHE A CA 1
ATOM 960 C C . PHE A 1 116 ? 13.530 -5.742 -13.795 1.00 95.00 116 PHE A C 1
ATOM 962 O O . PHE A 1 116 ? 14.225 -5.394 -14.753 1.00 95.00 116 PHE A O 1
ATOM 969 N N . CYS A 1 117 ? 13.562 -5.127 -12.616 1.00 95.62 117 CYS A N 1
ATOM 970 C CA . CYS A 1 117 ? 14.551 -4.113 -12.271 1.00 95.62 117 CYS A CA 1
ATOM 971 C C . CYS A 1 117 ? 14.849 -4.105 -10.768 1.00 95.62 117 CYS A C 1
ATOM 973 O O . CYS A 1 117 ? 14.037 -4.528 -9.937 1.00 95.62 117 CYS A O 1
ATOM 975 N N . TRP A 1 118 ? 16.024 -3.588 -10.420 1.00 96.19 118 TRP A N 1
ATOM 976 C CA . TRP A 1 118 ? 16.297 -3.111 -9.074 1.00 96.19 118 TRP A CA 1
ATOM 977 C C . TRP A 1 118 ? 15.994 -1.620 -9.007 1.00 96.19 118 TRP A C 1
ATOM 979 O O . TRP A 1 118 ? 16.465 -0.851 -9.841 1.00 96.19 118 TRP A O 1
ATOM 989 N N . VAL A 1 119 ? 15.241 -1.214 -7.994 1.00 96.06 119 VAL A N 1
ATOM 990 C CA . VAL A 1 119 ? 15.001 0.190 -7.669 1.00 96.06 119 VAL A CA 1
ATOM 991 C C . VAL A 1 119 ? 15.763 0.511 -6.398 1.00 96.06 119 VAL A C 1
ATOM 993 O O . VAL A 1 119 ? 15.555 -0.140 -5.372 1.00 96.06 119 VAL A O 1
ATOM 996 N N . ASN A 1 120 ? 16.641 1.504 -6.459 1.00 95.19 120 ASN A N 1
ATOM 997 C CA . ASN A 1 120 ? 17.362 2.020 -5.306 1.00 95.19 120 ASN A CA 1
ATOM 998 C C . ASN A 1 120 ? 16.868 3.429 -4.988 1.00 95.19 120 ASN A C 1
ATOM 1000 O O . ASN A 1 120 ? 16.672 4.248 -5.884 1.00 95.19 120 ASN A O 1
ATOM 1004 N N . PHE A 1 121 ? 16.693 3.706 -3.702 1.00 94.50 121 PHE A N 1
ATOM 1005 C CA . PHE A 1 121 ? 16.309 5.019 -3.215 1.00 94.50 121 PHE A CA 1
ATOM 1006 C C . PHE A 1 121 ? 16.982 5.290 -1.871 1.00 94.50 121 PHE A C 1
ATOM 1008 O O . PHE A 1 121 ? 16.904 4.471 -0.950 1.00 94.50 121 PHE A O 1
ATOM 1015 N N . ASN A 1 122 ? 17.631 6.444 -1.752 1.00 91.25 122 ASN A N 1
ATOM 1016 C CA . ASN A 1 122 ? 18.227 6.888 -0.498 1.00 91.25 122 ASN A CA 1
ATOM 1017 C C . ASN A 1 122 ? 17.250 7.826 0.208 1.00 91.25 122 ASN A C 1
ATOM 1019 O O . ASN A 1 122 ? 16.817 8.827 -0.363 1.00 91.25 122 ASN A O 1
ATOM 1023 N N . ARG A 1 123 ? 16.911 7.509 1.457 1.00 90.56 123 ARG A N 1
ATOM 1024 C CA . ARG A 1 123 ? 16.085 8.378 2.289 1.00 90.56 123 ARG A CA 1
ATOM 1025 C C . ARG A 1 123 ? 16.817 9.684 2.572 1.00 90.56 123 ARG A C 1
ATOM 1027 O O . ARG A 1 123 ? 18.026 9.711 2.790 1.00 90.56 123 ARG A O 1
ATOM 1034 N N . THR A 1 124 ? 16.057 10.770 2.624 1.00 91.88 124 THR A N 1
ATOM 1035 C CA . THR A 1 124 ? 16.547 12.012 3.222 1.00 91.88 124 THR A CA 1
ATOM 1036 C C . THR A 1 124 ? 16.610 11.859 4.748 1.00 91.88 124 THR A C 1
ATOM 1038 O O . THR A 1 124 ? 15.873 11.043 5.316 1.00 91.88 124 THR A O 1
ATOM 1041 N N . PRO A 1 125 ? 17.417 12.668 5.459 1.00 91.88 125 PRO A N 1
ATOM 1042 C CA . PRO A 1 125 ? 17.439 12.650 6.924 1.00 91.88 125 PRO A CA 1
ATOM 1043 C C . PRO A 1 125 ? 16.048 12.828 7.557 1.00 91.88 125 PRO A C 1
ATOM 1045 O O . PRO A 1 125 ? 15.740 12.227 8.585 1.00 91.88 125 PRO A O 1
ATOM 1048 N N . GLN A 1 126 ? 15.174 13.617 6.925 1.00 91.69 126 GLN A N 1
ATOM 1049 C CA . GLN A 1 126 ? 13.793 13.832 7.355 1.00 91.69 126 GLN A CA 1
ATOM 1050 C C . GLN A 1 126 ? 12.956 12.550 7.243 1.00 91.69 126 GLN A C 1
ATOM 1052 O O . GLN A 1 126 ? 12.222 12.223 8.176 1.00 91.69 126 GLN A O 1
ATOM 1057 N N . MET A 1 127 ? 13.097 11.799 6.145 1.00 93.50 127 MET A N 1
ATOM 1058 C CA . MET A 1 127 ? 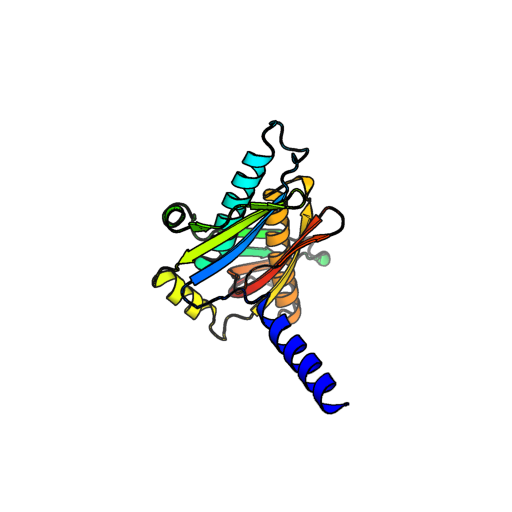12.423 10.507 5.962 1.00 93.50 127 MET A CA 1
ATOM 1059 C C . MET A 1 127 ? 12.902 9.465 6.979 1.00 93.50 127 MET A C 1
ATOM 1061 O O . MET A 1 127 ? 12.094 8.694 7.491 1.00 93.50 127 MET A O 1
ATOM 1065 N N . GLU A 1 128 ? 14.196 9.443 7.314 1.00 93.12 128 GLU A N 1
ATOM 1066 C CA . GLU A 1 128 ? 14.725 8.547 8.352 1.00 93.12 128 GLU A CA 1
ATOM 1067 C C . GLU A 1 128 ? 14.183 8.886 9.745 1.00 93.12 128 GLU A C 1
ATOM 1069 O O . GLU A 1 128 ? 13.794 7.993 10.502 1.00 93.12 128 GLU A O 1
ATOM 1074 N N . ILE A 1 129 ? 14.135 10.178 10.093 1.00 94.12 129 ILE A N 1
ATOM 1075 C CA . ILE A 1 129 ? 13.543 10.644 11.353 1.00 94.12 129 ILE A CA 1
ATOM 1076 C C . ILE A 1 129 ? 12.071 10.235 11.416 1.00 94.12 129 ILE A C 1
ATOM 1078 O O . ILE A 1 129 ? 11.632 9.704 12.436 1.00 94.12 129 ILE A O 1
ATOM 1082 N N . TYR A 1 130 ? 11.322 10.435 10.330 1.00 94.62 130 TYR A N 1
ATOM 1083 C CA . TYR A 1 130 ? 9.915 10.060 10.273 1.00 94.62 130 TYR A CA 1
ATOM 1084 C C . TYR A 1 130 ? 9.714 8.545 10.398 1.00 94.62 130 TYR A C 1
ATOM 1086 O O . TYR A 1 130 ? 8.882 8.102 11.189 1.00 94.62 130 TYR A O 1
ATOM 1094 N N . TYR A 1 131 ? 10.533 7.734 9.725 1.00 94.62 131 TYR A N 1
ATOM 1095 C CA . TYR A 1 131 ? 10.509 6.279 9.884 1.00 94.62 131 TYR A CA 1
ATOM 1096 C C . TYR A 1 131 ? 10.742 5.863 11.348 1.00 94.62 131 TYR A C 1
ATOM 1098 O O . TYR A 1 131 ? 9.979 5.062 11.889 1.00 94.62 131 TYR A O 1
ATOM 1106 N N . LYS A 1 132 ? 11.727 6.467 12.030 1.00 93.75 132 LYS A N 1
ATOM 1107 C CA . LYS A 1 132 ? 12.005 6.221 13.460 1.00 93.75 132 LYS A CA 1
ATOM 1108 C C . LYS A 1 132 ? 10.856 6.655 14.377 1.00 93.75 132 LYS A C 1
ATOM 1110 O O . LYS A 1 132 ? 10.592 6.011 15.393 1.00 93.75 132 LYS A O 1
ATOM 1115 N N . GLN A 1 133 ? 10.158 7.738 14.036 1.00 94.44 133 GLN A N 1
ATOM 1116 C CA . GLN A 1 133 ? 8.947 8.158 14.747 1.00 94.44 133 GLN A CA 1
ATOM 1117 C C . GLN A 1 133 ? 7.814 7.147 14.550 1.00 94.44 133 GLN A C 1
ATOM 1119 O O . GLN A 1 133 ? 7.146 6.777 15.516 1.00 94.44 133 GLN A O 1
ATOM 1124 N N . MET A 1 134 ? 7.630 6.662 13.321 1.00 95.50 134 MET A N 1
ATOM 1125 C CA . MET A 1 134 ? 6.629 5.648 13.004 1.00 95.50 134 MET A CA 1
ATOM 1126 C C . MET A 1 134 ? 6.943 4.305 13.665 1.00 95.50 134 MET A C 1
ATOM 1128 O O . MET A 1 134 ? 6.010 3.633 14.092 1.00 95.50 134 MET A O 1
ATOM 1132 N N . SER A 1 135 ? 8.218 3.967 13.879 1.00 93.88 135 SER A N 1
ATOM 1133 C CA . SER A 1 135 ? 8.636 2.756 14.597 1.00 93.88 135 SER A CA 1
ATOM 1134 C C . SER A 1 135 ? 8.471 2.796 16.118 1.00 93.88 135 SER A C 1
ATOM 1136 O O . SER A 1 135 ? 8.920 1.885 16.812 1.00 93.88 135 SER A O 1
ATOM 1138 N N . ASN A 1 136 ? 7.861 3.848 16.666 1.00 92.88 136 ASN A N 1
ATOM 1139 C CA . ASN A 1 136 ? 7.565 3.940 18.091 1.00 92.88 136 ASN A CA 1
ATOM 1140 C C . ASN A 1 136 ? 6.595 2.827 18.531 1.00 92.88 136 ASN A C 1
ATOM 1142 O O . ASN A 1 136 ? 5.645 2.512 17.824 1.00 92.88 136 ASN A O 1
ATOM 1146 N N . ILE A 1 137 ? 6.773 2.301 19.748 1.00 87.00 137 ILE A N 1
ATOM 1147 C CA . ILE A 1 137 ? 5.940 1.242 20.346 1.00 87.00 137 ILE A CA 1
ATOM 1148 C C . ILE A 1 137 ? 4.435 1.557 20.371 1.00 87.00 137 ILE A C 1
ATOM 1150 O O . ILE A 1 137 ? 3.611 0.647 20.424 1.00 87.00 137 ILE A O 1
ATOM 1154 N N . LYS A 1 138 ? 4.060 2.842 20.338 1.00 92.69 138 LYS A N 1
ATOM 1155 C CA . LYS A 1 138 ? 2.654 3.270 20.270 1.00 92.69 138 LYS A CA 1
ATOM 1156 C C . LYS A 1 138 ? 1.988 2.956 18.927 1.00 92.69 138 LYS A C 1
ATOM 1158 O O . LYS A 1 138 ? 0.764 2.866 18.886 1.00 92.69 138 LYS A O 1
ATOM 1163 N N . ASN A 1 139 ? 2.772 2.799 17.864 1.00 96.25 139 ASN A N 1
ATOM 1164 C CA . ASN A 1 139 ? 2.285 2.495 16.528 1.00 96.25 139 ASN A CA 1
ATOM 1165 C C . ASN A 1 139 ? 2.408 0.983 16.295 1.00 96.25 139 ASN A C 1
ATOM 1167 O O . ASN A 1 139 ? 3.515 0.481 16.078 1.00 96.25 139 ASN A O 1
ATOM 1171 N N . PRO A 1 140 ? 1.306 0.222 16.371 1.00 96.31 140 PRO A N 1
ATOM 1172 C CA . PRO A 1 140 ? 1.335 -1.213 16.130 1.00 96.31 140 PRO A CA 1
ATOM 1173 C C . PRO A 1 140 ? 1.810 -1.552 14.715 1.00 96.31 140 PRO A C 1
ATOM 1175 O O . PRO A 1 140 ? 1.597 -0.808 13.755 1.00 96.31 140 PRO A O 1
ATOM 1178 N N . HIS A 1 141 ? 2.382 -2.747 14.596 1.00 95.31 141 HIS A N 1
ATOM 1179 C CA . HIS A 1 141 ? 2.624 -3.394 13.315 1.00 95.31 141 HIS A CA 1
ATOM 1180 C C . HIS A 1 141 ? 1.373 -4.144 12.877 1.00 95.31 141 HIS A C 1
ATOM 1182 O O . HIS A 1 141 ? 0.809 -4.930 13.645 1.00 95.31 141 HIS A O 1
ATOM 1188 N N . VAL A 1 142 ? 0.960 -3.916 11.639 1.00 97.69 142 VAL A N 1
ATOM 1189 C CA . VAL A 1 142 ? -0.242 -4.507 11.066 1.00 97.69 142 VAL A CA 1
ATOM 1190 C C . VAL A 1 142 ? 0.119 -5.192 9.756 1.00 97.69 142 VAL A C 1
ATOM 1192 O O . VAL A 1 142 ? 0.880 -4.662 8.948 1.00 97.69 142 VAL A O 1
ATOM 1195 N N . LEU A 1 143 ? -0.426 -6.394 9.580 1.00 98.12 143 LEU A N 1
ATOM 1196 C CA . LEU A 1 143 ? -0.330 -7.174 8.355 1.00 98.12 143 LEU A CA 1
ATOM 1197 C C . LEU A 1 143 ? -1.684 -7.160 7.658 1.00 98.12 143 LEU A C 1
ATOM 1199 O O . LEU A 1 143 ? -2.716 -7.254 8.325 1.00 98.12 143 LEU A O 1
ATOM 1203 N N . GLY A 1 144 ? -1.672 -7.092 6.334 1.00 98.12 144 GLY A N 1
ATOM 1204 C CA . GLY A 1 144 ? -2.880 -7.219 5.532 1.00 98.12 144 GLY A CA 1
ATOM 1205 C C . GLY A 1 144 ? -2.586 -7.764 4.144 1.00 98.12 144 GLY A C 1
ATOM 1206 O O . GLY A 1 144 ? -1.463 -7.649 3.646 1.00 98.12 144 GLY A O 1
ATOM 1207 N N . SER A 1 145 ? -3.599 -8.373 3.533 1.00 98.44 145 SER A N 1
ATOM 1208 C CA . SER A 1 145 ? -3.515 -8.946 2.189 1.00 98.44 145 SER A CA 1
ATOM 1209 C C . SER A 1 145 ? -4.688 -8.486 1.334 1.00 98.44 145 SER A C 1
ATOM 1211 O O . SER A 1 145 ? -5.816 -8.347 1.813 1.00 98.44 145 SER A O 1
ATOM 1213 N N . GLY A 1 146 ? -4.423 -8.230 0.060 1.00 98.38 146 GLY A N 1
ATOM 1214 C CA . GLY A 1 146 ? -5.419 -7.760 -0.889 1.00 98.38 146 GLY A CA 1
ATOM 1215 C C . GLY A 1 146 ? -5.176 -8.323 -2.278 1.00 98.38 146 GLY A C 1
ATOM 1216 O O . GLY A 1 146 ? -4.068 -8.744 -2.617 1.00 98.38 146 GLY A O 1
ATOM 1217 N N . LYS A 1 147 ? -6.246 -8.358 -3.075 1.00 98.44 147 LYS A N 1
ATOM 1218 C CA . LYS A 1 147 ? -6.226 -8.875 -4.443 1.00 98.44 147 LYS A CA 1
ATOM 1219 C C . LYS A 1 147 ? -6.752 -7.835 -5.419 1.00 98.44 147 LYS A C 1
ATOM 1221 O O . LYS A 1 147 ? -7.758 -7.194 -5.135 1.00 98.44 147 LYS A O 1
ATOM 1226 N N . GLY A 1 148 ? -6.125 -7.738 -6.582 1.00 97.19 148 GLY A N 1
ATOM 1227 C CA . GLY A 1 148 ? -6.555 -6.883 -7.686 1.00 97.19 148 GLY A CA 1
ATOM 1228 C C . GLY A 1 148 ? -6.356 -7.593 -9.019 1.00 97.19 148 GLY A C 1
ATOM 1229 O O . GLY A 1 148 ? -5.588 -8.548 -9.119 1.00 97.19 148 GLY A O 1
ATOM 1230 N N . LYS A 1 149 ? -7.098 -7.203 -10.054 1.00 94.88 149 LYS A N 1
ATOM 1231 C CA . LYS A 1 149 ? -7.072 -7.927 -11.336 1.00 94.88 149 LYS A CA 1
ATOM 1232 C C . LYS A 1 149 ? -5.769 -7.671 -12.087 1.00 94.88 149 LYS A C 1
ATOM 1234 O O . LYS A 1 149 ? -5.399 -6.517 -12.283 1.00 94.88 149 LYS A O 1
ATOM 1239 N N . VAL A 1 150 ? -5.136 -8.731 -12.601 1.00 92.06 150 VAL A N 1
ATOM 1240 C CA . VAL A 1 150 ? -3.930 -8.585 -13.437 1.00 92.06 150 VAL A CA 1
ATOM 1241 C C . VAL A 1 150 ? -4.226 -7.812 -14.717 1.00 92.06 150 VAL A C 1
ATOM 1243 O O . VAL A 1 150 ? -3.401 -7.018 -15.145 1.00 92.06 150 VAL A O 1
ATOM 1246 N N . SER A 1 151 ? -5.426 -7.968 -15.285 1.00 89.56 151 SER A N 1
ATOM 1247 C CA . SER A 1 151 ? -5.843 -7.292 -16.522 1.00 89.56 151 SER A CA 1
ATOM 1248 C C . SER A 1 151 ? -5.782 -5.763 -16.467 1.00 89.56 151 SER A C 1
ATOM 1250 O O . SER A 1 151 ? -5.769 -5.142 -17.522 1.00 89.56 151 SER A O 1
ATOM 1252 N N . LYS A 1 152 ? -5.749 -5.174 -15.265 1.00 89.62 152 LYS A N 1
ATOM 1253 C CA . LYS A 1 152 ? -5.682 -3.726 -15.048 1.00 89.62 152 LYS A CA 1
ATOM 1254 C C . LYS A 1 152 ? -4.253 -3.174 -14.997 1.00 89.62 152 LYS A C 1
ATOM 1256 O O . LYS A 1 152 ? -4.093 -1.970 -14.865 1.00 89.62 152 LYS A O 1
ATOM 1261 N N . GLY A 1 153 ? -3.216 -4.014 -15.031 1.00 90.25 153 GLY A N 1
ATOM 1262 C CA . GLY A 1 153 ? -1.826 -3.572 -14.877 1.00 90.25 153 GLY A CA 1
ATOM 1263 C C . GLY A 1 153 ? -1.536 -2.925 -13.525 1.00 90.25 153 GLY A C 1
ATOM 1264 O O . GLY A 1 153 ? -1.942 -3.465 -12.494 1.00 90.25 153 GLY A O 1
ATOM 1265 N N . PHE A 1 154 ? -0.827 -1.790 -13.523 1.00 92.00 154 PHE A N 1
ATOM 1266 C CA . PHE A 1 154 ? -0.477 -1.054 -12.299 1.00 92.00 154 PHE A CA 1
ATOM 1267 C C . PHE A 1 154 ? -1.699 -0.736 -11.413 1.00 92.00 154 PHE A C 1
ATOM 1269 O O . PHE A 1 154 ? -1.656 -1.097 -10.234 1.00 92.00 154 PHE A O 1
ATOM 1276 N N . PRO A 1 155 ? -2.816 -0.192 -11.944 1.00 94.44 155 PRO A N 1
ATOM 1277 C CA . PRO A 1 155 ? -4.044 -0.007 -11.166 1.00 94.44 155 PRO A CA 1
ATOM 1278 C C . PRO A 1 155 ? -4.535 -1.263 -10.431 1.00 94.44 155 PRO A C 1
ATOM 1280 O O . PRO A 1 155 ? -5.150 -1.167 -9.372 1.00 94.44 155 PRO A O 1
ATOM 1283 N N . GLY A 1 156 ? -4.263 -2.460 -10.961 1.00 95.31 156 GLY A N 1
ATOM 1284 C CA . GLY A 1 156 ? -4.576 -3.719 -10.284 1.00 95.31 156 GLY A CA 1
ATOM 1285 C C . GLY A 1 156 ? -3.696 -3.983 -9.058 1.00 95.31 156 GLY A C 1
ATOM 1286 O O . GLY A 1 156 ? -4.186 -4.496 -8.053 1.00 95.31 156 GLY A O 1
ATOM 1287 N N . VAL A 1 157 ? -2.412 -3.623 -9.112 1.00 96.44 157 VAL A N 1
ATOM 1288 C CA . VAL A 1 157 ? -1.491 -3.716 -7.965 1.00 96.44 157 VAL A CA 1
ATOM 1289 C C . VAL A 1 157 ? -1.843 -2.670 -6.907 1.00 96.44 157 VAL A C 1
ATOM 1291 O O . VAL A 1 157 ? -1.875 -2.989 -5.719 1.00 96.44 157 VAL A O 1
ATOM 1294 N N . GLU A 1 158 ? -2.163 -1.447 -7.331 1.00 96.81 158 GLU A N 1
ATOM 1295 C CA . GLU A 1 158 ? -2.629 -0.374 -6.447 1.00 96.81 158 GLU A CA 1
ATOM 1296 C C . GLU A 1 158 ? -3.920 -0.776 -5.717 1.00 96.81 158 GLU A C 1
ATOM 1298 O O . GLU A 1 158 ? -3.983 -0.717 -4.488 1.00 96.81 158 GLU A O 1
ATOM 1303 N N . GLU A 1 159 ? -4.918 -1.295 -6.443 1.00 97.62 159 GLU A N 1
ATOM 1304 C CA . GLU A 1 159 ? -6.156 -1.832 -5.862 1.00 97.62 159 GLU A CA 1
ATOM 1305 C C . GLU A 1 159 ? -5.863 -2.924 -4.819 1.00 97.62 159 GLU A C 1
ATOM 1307 O O . GLU A 1 159 ? -6.409 -2.896 -3.712 1.00 97.62 159 GLU A O 1
ATOM 1312 N N . ALA A 1 160 ? -4.967 -3.863 -5.139 1.00 98.31 160 ALA A N 1
ATOM 1313 C CA . ALA A 1 160 ? -4.562 -4.921 -4.218 1.00 98.31 160 ALA A CA 1
ATOM 1314 C C . ALA A 1 160 ? -3.897 -4.361 -2.948 1.00 98.31 160 ALA A C 1
ATOM 1316 O O . ALA A 1 160 ? -4.218 -4.807 -1.846 1.00 98.31 160 ALA A O 1
ATOM 1317 N N . ALA A 1 161 ? -3.023 -3.361 -3.074 1.00 98.31 161 ALA A N 1
ATOM 1318 C CA . ALA A 1 161 ? -2.360 -2.714 -1.944 1.00 98.31 161 ALA A CA 1
ATOM 1319 C C . ALA A 1 161 ? -3.350 -1.954 -1.042 1.00 98.31 161 ALA A C 1
ATOM 1321 O O . ALA A 1 161 ? -3.316 -2.104 0.182 1.00 98.31 161 ALA A O 1
ATOM 1322 N N . LEU A 1 162 ? -4.284 -1.198 -1.626 1.00 98.25 162 LEU A N 1
ATOM 1323 C CA . LEU A 1 162 ? -5.327 -0.486 -0.879 1.00 98.25 162 LEU A CA 1
ATOM 1324 C C . LEU A 1 162 ? -6.243 -1.459 -0.125 1.00 98.25 162 LEU A C 1
ATOM 1326 O O . LEU A 1 162 ? -6.589 -1.230 1.038 1.00 98.25 162 LEU A O 1
ATOM 1330 N N . LEU A 1 163 ? -6.603 -2.581 -0.753 1.00 98.50 163 LEU A N 1
ATOM 1331 C CA . LEU A 1 163 ? -7.377 -3.635 -0.101 1.00 98.50 163 LEU A CA 1
ATOM 1332 C C . LEU A 1 163 ? -6.590 -4.336 1.010 1.00 98.50 163 LEU A C 1
ATOM 1334 O O . LEU A 1 163 ? -7.186 -4.632 2.045 1.00 98.50 163 LEU A O 1
ATOM 1338 N N . ALA A 1 164 ? -5.282 -4.542 0.839 1.00 98.62 164 ALA A N 1
ATOM 1339 C CA . ALA A 1 164 ? -4.410 -5.081 1.879 1.00 98.62 164 ALA A CA 1
ATOM 1340 C C . ALA A 1 164 ? -4.362 -4.160 3.106 1.00 98.62 164 ALA A C 1
ATOM 1342 O O . ALA A 1 164 ? -4.496 -4.628 4.236 1.00 98.62 164 ALA A O 1
ATOM 1343 N N . ILE A 1 165 ? -4.266 -2.843 2.903 1.00 98.50 165 ILE A N 1
ATOM 1344 C CA . ILE A 1 165 ? -4.326 -1.873 4.006 1.00 98.50 165 ILE A CA 1
ATOM 1345 C C . ILE A 1 165 ? -5.683 -1.921 4.695 1.00 98.50 165 ILE A C 1
ATOM 1347 O O . ILE A 1 165 ? -5.739 -2.028 5.922 1.00 98.50 165 ILE A O 1
ATOM 1351 N N . LYS A 1 166 ? -6.777 -1.876 3.922 1.00 98.62 166 LYS A N 1
ATOM 1352 C CA . LYS A 1 166 ? -8.135 -1.959 4.470 1.00 98.62 166 LYS A CA 1
ATOM 1353 C C . LYS A 1 166 ? -8.315 -3.219 5.311 1.00 98.62 166 LYS A C 1
ATOM 1355 O O . LYS A 1 166 ? -8.876 -3.143 6.403 1.00 98.62 166 LYS A O 1
ATOM 1360 N N . ASP A 1 167 ? -7.855 -4.362 4.808 1.00 98.50 167 ASP A N 1
ATOM 1361 C CA . ASP A 1 167 ? -7.918 -5.643 5.505 1.00 98.50 167 ASP A CA 1
ATOM 1362 C C . ASP A 1 167 ? -7.150 -5.598 6.830 1.00 98.50 167 ASP A C 1
ATOM 1364 O O . ASP A 1 167 ? -7.741 -5.846 7.883 1.00 98.50 167 ASP A O 1
ATOM 1368 N N . GLY A 1 168 ? -5.890 -5.158 6.802 1.00 98.25 168 GLY A N 1
ATOM 1369 C CA . GLY A 1 168 ? -5.066 -5.040 8.003 1.00 98.25 168 GLY A CA 1
ATOM 1370 C C . GLY A 1 168 ? -5.664 -4.092 9.047 1.00 98.25 168 GLY A C 1
ATOM 1371 O O . GLY A 1 168 ? -5.784 -4.447 10.221 1.00 98.25 168 GLY A O 1
ATOM 1372 N N . ILE A 1 169 ? -6.114 -2.905 8.627 1.00 98.19 169 ILE A N 1
ATOM 1373 C CA . ILE A 1 169 ? -6.779 -1.915 9.491 1.00 98.19 169 ILE A CA 1
ATOM 1374 C C . ILE A 1 169 ? -8.040 -2.507 10.121 1.00 98.19 169 ILE A C 1
ATOM 1376 O O . ILE A 1 169 ? -8.252 -2.408 11.334 1.00 98.19 169 ILE A O 1
ATOM 1380 N N . ARG A 1 170 ? -8.885 -3.142 9.307 1.00 97.56 170 ARG A N 1
ATOM 1381 C CA . ARG A 1 170 ? -10.130 -3.760 9.757 1.00 97.56 170 ARG A CA 1
ATOM 1382 C C . ARG A 1 170 ? -9.866 -4.854 10.785 1.00 97.56 170 ARG A C 1
ATOM 1384 O O . ARG A 1 170 ? -10.522 -4.856 11.827 1.00 97.56 170 ARG A O 1
ATOM 1391 N N . GLU A 1 171 ? -8.930 -5.757 10.513 1.00 97.56 171 GLU A N 1
ATOM 1392 C CA . GLU A 1 171 ? -8.593 -6.859 11.416 1.00 97.56 171 GLU A CA 1
ATOM 1393 C C . GLU A 1 171 ? -7.918 -6.376 12.701 1.00 97.56 171 GLU A C 1
ATOM 1395 O O . GLU A 1 171 ? -8.175 -6.929 13.773 1.00 97.56 171 GLU A O 1
ATOM 1400 N N . TYR A 1 172 ? -7.115 -5.313 12.635 1.00 97.62 172 TYR A N 1
ATOM 1401 C CA . TYR A 1 172 ? -6.551 -4.674 13.820 1.00 97.62 172 TYR A CA 1
ATOM 1402 C C . TYR A 1 172 ? -7.651 -4.082 14.715 1.00 97.62 172 TYR A C 1
ATOM 1404 O O . TYR A 1 172 ? -7.777 -4.457 15.885 1.00 97.62 172 TYR A O 1
ATOM 1412 N N . TYR A 1 173 ? -8.504 -3.210 14.169 1.00 96.81 173 TYR A N 1
ATOM 1413 C CA . TYR A 1 173 ? -9.508 -2.512 14.974 1.00 96.81 173 TYR A CA 1
ATOM 1414 C C . TYR A 1 173 ? -10.624 -3.420 15.488 1.00 96.81 173 TYR A C 1
ATOM 1416 O O . TYR A 1 173 ? -11.132 -3.189 16.583 1.00 96.81 173 TYR A O 1
ATOM 1424 N N . ARG A 1 174 ? -10.975 -4.486 14.757 1.00 95.00 174 ARG A N 1
ATOM 1425 C CA . ARG A 1 174 ? -11.931 -5.505 15.230 1.00 95.00 174 ARG A CA 1
ATOM 1426 C C . ARG A 1 174 ? -11.501 -6.167 16.537 1.00 95.00 174 ARG A C 1
ATOM 1428 O O . ARG A 1 174 ? -12.362 -6.556 17.318 1.00 95.00 174 ARG A O 1
ATOM 1435 N N . LYS A 1 175 ? -10.193 -6.304 16.770 1.00 95.31 175 LYS A N 1
ATOM 1436 C CA . LYS A 1 175 ? -9.655 -6.950 17.977 1.00 95.31 175 LYS A CA 1
ATOM 1437 C C . LYS A 1 175 ? -9.703 -6.040 19.200 1.00 95.31 175 LYS A C 1
ATOM 1439 O O . LYS A 1 175 ? -9.822 -6.543 20.311 1.00 95.31 175 LYS A O 1
ATOM 1444 N N . ILE A 1 176 ? -9.598 -4.725 19.005 1.00 93.94 176 ILE A N 1
ATOM 1445 C CA . ILE A 1 176 ? -9.444 -3.768 20.112 1.00 93.94 176 ILE A CA 1
ATOM 1446 C C . ILE A 1 176 ? -10.705 -2.941 20.383 1.00 93.94 176 ILE A C 1
ATOM 1448 O O . ILE A 1 176 ? -10.899 -2.489 21.509 1.00 93.94 176 ILE A O 1
ATOM 1452 N N . ILE A 1 177 ? -11.574 -2.741 19.385 1.00 93.50 177 ILE A N 1
ATOM 1453 C CA . ILE A 1 177 ? -12.797 -1.948 19.529 1.00 93.50 177 ILE A CA 1
ATOM 1454 C C . ILE A 1 177 ? -14.012 -2.873 19.603 1.00 93.50 177 ILE A C 1
ATOM 1456 O O . ILE A 1 177 ? -14.379 -3.532 18.631 1.00 93.50 177 ILE A O 1
ATOM 1460 N N . LYS A 1 178 ? -14.698 -2.858 20.750 1.00 89.44 178 LYS A N 1
ATOM 1461 C CA . LYS A 1 178 ? -15.909 -3.660 20.980 1.00 89.44 178 LYS A CA 1
ATOM 1462 C C . LYS A 1 178 ? -17.110 -3.179 20.155 1.00 89.44 178 LYS A C 1
ATOM 1464 O O . LYS A 1 178 ? -17.824 -3.989 19.571 1.00 89.44 178 LYS A O 1
ATOM 1469 N N . ASN A 1 179 ? -17.342 -1.867 20.119 1.00 90.31 179 ASN A N 1
ATOM 1470 C CA . ASN A 1 179 ? -18.471 -1.254 19.420 1.00 90.31 179 ASN A CA 1
ATOM 1471 C C . ASN A 1 179 ? -17.993 -0.580 18.138 1.00 90.31 179 ASN A C 1
ATOM 1473 O O . ASN A 1 179 ? -17.123 0.281 18.193 1.00 90.31 179 ASN A O 1
ATOM 1477 N N . LYS A 1 180 ? -18.584 -0.927 16.989 1.00 92.81 180 LYS A N 1
ATOM 1478 C CA . LYS A 1 180 ? -18.184 -0.342 15.702 1.00 92.81 180 LYS A CA 1
ATOM 1479 C C . LYS A 1 180 ? -18.265 1.194 15.753 1.00 92.81 180 LYS A C 1
ATOM 1481 O O . LYS A 1 180 ? -19.361 1.715 15.982 1.00 92.81 180 LYS A O 1
ATOM 1486 N N . PRO A 1 181 ? -17.146 1.911 15.543 1.00 94.56 181 PRO A N 1
ATOM 1487 C CA . PRO A 1 181 ? -17.155 3.364 15.488 1.00 94.56 181 PRO A CA 1
ATOM 1488 C C . PRO A 1 181 ? -17.821 3.845 14.197 1.00 94.56 181 PRO A C 1
ATOM 1490 O O . PRO A 1 181 ? -18.021 3.083 13.249 1.00 94.56 181 PRO A O 1
ATOM 1493 N N . LYS A 1 182 ? -18.156 5.133 14.161 1.00 95.12 182 LYS A N 1
ATOM 1494 C CA . LYS A 1 182 ? -18.655 5.809 12.962 1.00 95.12 182 LYS A CA 1
ATOM 1495 C C . LYS A 1 182 ? -17.544 5.999 11.930 1.00 95.12 182 LYS A C 1
ATOM 1497 O O . LYS A 1 182 ? -17.790 5.894 10.733 1.00 95.12 182 LYS A O 1
ATOM 1502 N N . GLU A 1 183 ? -16.335 6.291 12.395 1.00 97.31 183 GLU A N 1
ATOM 1503 C CA . GLU A 1 183 ? -15.188 6.588 11.540 1.00 97.31 183 GLU A CA 1
ATOM 1504 C C . GLU A 1 183 ? -13.888 6.387 12.320 1.00 97.31 183 GLU A C 1
ATOM 1506 O O . GLU A 1 183 ? -13.822 6.677 13.519 1.00 97.31 183 GLU A O 1
ATOM 1511 N N . ILE A 1 184 ? -12.860 5.904 11.635 1.00 98.00 184 ILE A N 1
ATOM 1512 C CA . ILE A 1 184 ? -11.490 5.817 12.123 1.00 98.00 184 ILE A CA 1
ATOM 1513 C C . ILE A 1 184 ? -10.590 6.476 11.087 1.00 98.00 184 ILE A C 1
ATOM 1515 O O . ILE A 1 184 ? -10.702 6.170 9.902 1.00 98.00 184 ILE A O 1
ATOM 1519 N N . SER A 1 185 ? -9.687 7.344 11.527 1.00 98.31 185 SER A N 1
ATOM 1520 C CA . SER A 1 185 ? -8.679 7.947 10.663 1.00 98.31 185 SER A CA 1
ATOM 1521 C C . SER A 1 185 ? -7.291 7.864 11.274 1.00 98.31 185 SER A C 1
ATOM 1523 O O . SER A 1 185 ? -7.116 7.764 12.496 1.00 98.31 185 SER A O 1
ATOM 1525 N N . GLY A 1 186 ? -6.289 7.892 10.410 1.00 98.00 186 GLY A N 1
ATOM 1526 C CA . GLY A 1 186 ? -4.905 7.730 10.811 1.00 98.00 186 GLY A CA 1
ATOM 1527 C C . GLY A 1 186 ? -3.958 7.753 9.629 1.00 98.00 186 GLY A C 1
ATOM 1528 O O . GLY A 1 186 ? -4.342 8.105 8.516 1.00 98.00 186 GLY A O 1
ATOM 1529 N N . THR A 1 187 ? -2.734 7.327 9.897 1.00 98.25 187 THR A N 1
ATOM 1530 C CA . THR A 1 187 ? -1.661 7.225 8.915 1.00 98.25 187 THR A CA 1
ATOM 1531 C C . THR A 1 187 ? -1.071 5.822 8.950 1.00 98.25 187 THR A C 1
ATOM 1533 O O . THR A 1 187 ? -0.952 5.215 10.019 1.00 98.25 187 THR A O 1
ATOM 1536 N N . ILE A 1 188 ? -0.675 5.312 7.790 1.00 98.19 188 ILE A N 1
ATOM 1537 C CA . ILE A 1 188 ? 0.126 4.096 7.660 1.00 98.19 188 ILE A CA 1
ATOM 1538 C C . ILE A 1 188 ? 1.494 4.431 7.071 1.00 98.19 188 ILE A C 1
ATOM 1540 O O . ILE A 1 188 ? 1.608 5.336 6.249 1.00 98.19 188 ILE A O 1
ATOM 1544 N N . LEU A 1 189 ? 2.520 3.668 7.446 1.00 97.88 189 LEU A N 1
ATOM 1545 C CA . LEU A 1 189 ? 3.829 3.685 6.786 1.00 97.88 189 LEU A CA 1
ATOM 1546 C C . LEU A 1 189 ? 4.262 2.247 6.500 1.00 97.88 189 LEU A C 1
ATOM 1548 O O . LEU A 1 189 ? 4.373 1.443 7.430 1.00 97.88 189 LEU A O 1
ATOM 1552 N N . ILE A 1 190 ? 4.521 1.922 5.233 1.00 97.25 190 ILE A N 1
ATOM 1553 C CA . ILE A 1 190 ? 5.006 0.600 4.829 1.00 97.25 190 ILE A CA 1
ATOM 1554 C C . ILE A 1 190 ? 6.378 0.371 5.464 1.00 97.25 190 ILE A C 1
ATOM 1556 O O . ILE A 1 190 ? 7.323 1.136 5.267 1.00 97.25 190 ILE A O 1
ATOM 1560 N N . ARG A 1 191 ? 6.479 -0.705 6.240 1.00 94.88 191 ARG A N 1
ATOM 1561 C CA . ARG A 1 191 ? 7.661 -1.024 7.038 1.00 94.88 191 ARG A CA 1
ATOM 1562 C C . ARG A 1 191 ? 8.630 -1.927 6.295 1.00 94.88 191 ARG A C 1
ATOM 1564 O O . ARG A 1 191 ? 9.840 -1.746 6.388 1.00 94.88 191 ARG A O 1
ATOM 1571 N N . LYS A 1 192 ? 8.097 -2.932 5.605 1.00 93.56 192 LYS A N 1
ATOM 1572 C CA . LYS A 1 192 ? 8.877 -3.921 4.858 1.00 93.56 192 LYS A CA 1
ATOM 1573 C C . LYS A 1 192 ? 8.526 -3.874 3.388 1.00 93.56 192 LYS A C 1
ATOM 1575 O O . LYS A 1 192 ? 7.453 -3.417 3.013 1.00 93.56 192 LYS A O 1
ATOM 1580 N N . ILE A 1 193 ? 9.434 -4.400 2.579 1.00 92.81 193 ILE A N 1
ATOM 1581 C CA . ILE A 1 193 ? 9.213 -4.564 1.148 1.00 92.81 193 ILE A CA 1
ATOM 1582 C C . ILE A 1 193 ? 7.966 -5.439 0.950 1.00 92.81 193 ILE A C 1
ATOM 1584 O O . ILE A 1 193 ? 7.927 -6.550 1.488 1.00 92.81 193 ILE A O 1
ATOM 1588 N N . PRO A 1 194 ? 6.944 -4.943 0.232 1.00 95.19 194 PRO A N 1
ATOM 1589 C CA . PRO A 1 194 ? 5.726 -5.703 -0.015 1.00 95.19 194 PRO A CA 1
ATOM 1590 C C . PRO A 1 194 ? 5.997 -6.973 -0.811 1.00 95.19 194 PRO A C 1
ATOM 1592 O O . PRO A 1 194 ? 6.785 -6.962 -1.760 1.00 95.19 194 PRO A O 1
ATOM 1595 N N . ALA A 1 195 ? 5.294 -8.054 -0.476 1.00 96.19 195 ALA A N 1
ATOM 1596 C CA . ALA A 1 195 ? 5.268 -9.227 -1.339 1.00 96.19 195 ALA A CA 1
ATOM 1597 C C . ALA A 1 195 ? 4.213 -9.009 -2.429 1.00 96.19 195 ALA A C 1
ATOM 1599 O O . ALA A 1 195 ? 3.046 -8.767 -2.121 1.00 96.19 195 ALA A O 1
ATOM 1600 N N . ILE A 1 196 ? 4.634 -9.083 -3.694 1.00 96.06 196 ILE A N 1
ATOM 1601 C CA . ILE A 1 196 ? 3.768 -8.909 -4.865 1.00 96.06 196 ILE A CA 1
ATOM 1602 C C . ILE A 1 196 ? 3.947 -10.112 -5.787 1.00 96.06 196 ILE A C 1
ATOM 1604 O O . ILE A 1 196 ? 5.035 -10.352 -6.319 1.00 96.06 196 ILE A O 1
ATOM 1608 N N . TYR A 1 197 ? 2.871 -10.867 -5.984 1.00 95.50 197 TYR A N 1
ATOM 1609 C CA . TYR A 1 197 ? 2.851 -12.056 -6.836 1.00 95.50 197 TYR A CA 1
ATOM 1610 C C . TYR A 1 197 ? 1.516 -12.185 -7.573 1.00 95.50 197 TYR A C 1
ATOM 1612 O O . TYR A 1 197 ? 0.580 -11.428 -7.326 1.00 95.50 197 TYR A O 1
ATOM 1620 N N . ILE A 1 198 ? 1.442 -13.121 -8.521 1.00 94.94 198 ILE A N 1
ATOM 1621 C CA . ILE A 1 198 ? 0.198 -13.447 -9.223 1.00 94.94 198 ILE A CA 1
ATOM 1622 C C . ILE A 1 198 ? -0.317 -14.782 -8.710 1.00 94.94 198 ILE A C 1
ATOM 1624 O O . ILE A 1 198 ? 0.414 -15.770 -8.708 1.00 94.94 198 ILE A O 1
ATOM 1628 N N . ASP A 1 199 ? -1.588 -14.801 -8.336 1.00 95.75 199 ASP A N 1
ATOM 1629 C CA . ASP A 1 199 ? -2.348 -15.998 -8.006 1.00 95.75 199 ASP A CA 1
ATOM 1630 C C . ASP A 1 199 ? -3.688 -15.945 -8.743 1.00 95.75 199 ASP A C 1
ATOM 1632 O O . ASP A 1 199 ? -4.455 -14.990 -8.603 1.00 95.75 199 ASP A O 1
ATOM 1636 N N . SER A 1 200 ? -3.975 -16.974 -9.544 1.00 94.00 200 SER A N 1
ATOM 1637 C CA . SER A 1 200 ? -5.286 -17.168 -10.177 1.00 94.00 200 SER A CA 1
ATOM 1638 C C . SER A 1 200 ? -5.804 -15.928 -10.935 1.00 94.00 200 SER A C 1
ATOM 1640 O O . SER A 1 200 ? -6.949 -15.507 -10.765 1.00 94.00 200 SER A O 1
ATOM 1642 N N . GLY A 1 201 ? -4.940 -15.292 -11.738 1.00 92.75 201 GLY A N 1
ATOM 1643 C CA . GLY A 1 201 ? -5.277 -14.096 -12.531 1.00 92.75 201 GLY A CA 1
ATOM 1644 C C . GLY A 1 201 ? -5.391 -12.789 -11.733 1.00 92.75 201 GLY A C 1
ATOM 1645 O O . GLY A 1 201 ? -5.815 -11.768 -12.280 1.00 92.75 201 GLY A O 1
ATOM 1646 N N . HIS A 1 202 ? -5.006 -12.802 -10.456 1.00 96.81 202 HIS A N 1
ATOM 1647 C CA . HIS A 1 202 ? -5.005 -11.635 -9.582 1.00 96.81 202 HIS A CA 1
ATOM 1648 C C . HIS A 1 202 ? -3.589 -11.318 -9.111 1.00 96.81 202 HIS A C 1
ATOM 1650 O O . HIS A 1 202 ? -2.829 -12.218 -8.760 1.00 96.81 202 HIS A O 1
ATOM 1656 N N . TYR A 1 203 ? -3.253 -10.032 -9.069 1.00 97.19 203 TYR A N 1
ATOM 1657 C CA . TYR A 1 203 ? -2.170 -9.558 -8.227 1.00 97.19 203 TYR A CA 1
ATOM 1658 C C . TYR A 1 203 ? -2.579 -9.766 -6.776 1.00 97.19 203 TYR A C 1
ATOM 1660 O O . TYR A 1 203 ? -3.680 -9.378 -6.383 1.00 97.19 203 TYR A O 1
ATOM 1668 N N . VAL A 1 204 ? -1.696 -10.375 -5.997 1.00 98.25 204 VAL A N 1
ATOM 1669 C CA . VAL A 1 204 ? -1.806 -10.461 -4.546 1.00 98.25 204 VAL A CA 1
ATOM 1670 C C . VAL A 1 204 ? -0.711 -9.595 -3.959 1.00 98.25 204 VAL A C 1
ATOM 1672 O O . VAL A 1 204 ? 0.457 -9.729 -4.331 1.00 98.25 204 VAL A O 1
ATOM 1675 N N . VAL A 1 205 ? -1.114 -8.696 -3.068 1.00 98.44 205 VAL A N 1
ATOM 1676 C CA . VAL A 1 205 ? -0.206 -7.811 -2.347 1.00 98.44 205 VAL A CA 1
ATOM 1677 C C . VAL A 1 205 ? -0.355 -8.084 -0.862 1.00 98.44 205 VAL A C 1
ATOM 1679 O O . VAL A 1 205 ? -1.461 -8.039 -0.322 1.00 98.44 205 VAL A O 1
ATOM 1682 N N . GLU A 1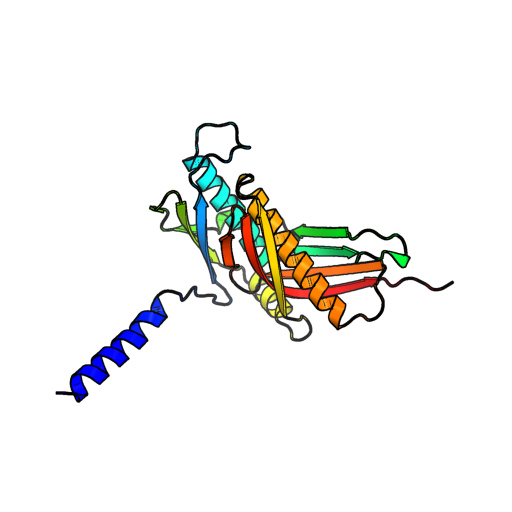 206 ? 0.767 -8.356 -0.207 1.00 98.44 206 GLU A N 1
ATOM 1683 C CA . GLU A 1 206 ? 0.854 -8.478 1.245 1.00 98.44 206 GLU A CA 1
ATOM 1684 C C . GLU A 1 206 ? 1.696 -7.328 1.790 1.00 98.44 206 GLU A C 1
ATOM 1686 O O . GLU A 1 206 ? 2.828 -7.098 1.349 1.00 98.44 206 GLU A O 1
ATOM 1691 N N . LEU A 1 207 ? 1.125 -6.596 2.746 1.00 97.94 207 LEU A N 1
ATOM 1692 C CA . LEU A 1 207 ? 1.746 -5.423 3.345 1.00 97.94 207 LEU A CA 1
ATOM 1693 C C . LEU A 1 207 ? 1.988 -5.633 4.832 1.00 97.94 207 LEU A C 1
ATOM 1695 O O . LEU A 1 207 ? 1.130 -6.134 5.556 1.00 97.94 207 LEU A O 1
ATOM 1699 N N . ASP A 1 208 ? 3.152 -5.167 5.269 1.00 97.75 208 ASP A N 1
ATOM 1700 C CA . ASP A 1 208 ? 3.522 -4.979 6.666 1.00 97.75 208 ASP A CA 1
ATOM 1701 C C . ASP A 1 208 ? 3.774 -3.487 6.871 1.00 97.75 208 ASP A C 1
ATOM 1703 O O . ASP A 1 208 ? 4.674 -2.907 6.249 1.00 97.75 208 ASP A O 1
ATOM 1707 N N . PHE A 1 209 ? 2.947 -2.856 7.699 1.00 98.06 209 PHE A N 1
ATOM 1708 C CA . PHE A 1 209 ? 2.978 -1.416 7.907 1.00 98.06 209 PHE A CA 1
ATOM 1709 C C . PHE A 1 209 ? 2.825 -1.042 9.379 1.00 98.06 209 PHE A C 1
ATOM 1711 O O . PHE A 1 209 ? 2.189 -1.737 10.175 1.00 98.06 209 PHE A O 1
ATOM 1718 N N . PHE A 1 210 ? 3.418 0.094 9.734 1.00 98.25 210 PHE A N 1
ATOM 1719 C CA . PHE A 1 210 ? 3.100 0.804 10.964 1.00 98.25 210 PHE A CA 1
ATOM 1720 C C . 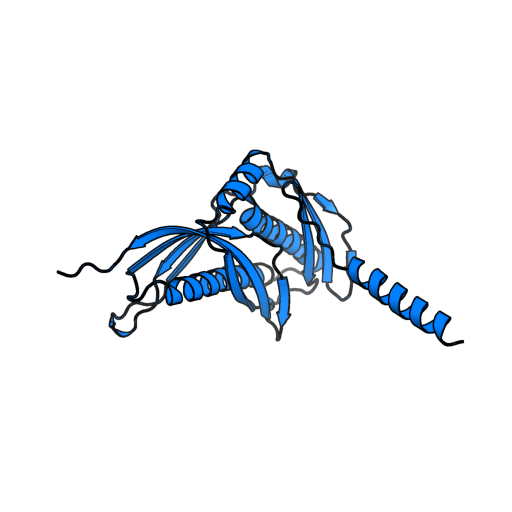PHE A 1 210 ? 1.738 1.465 10.821 1.00 98.25 210 PHE A C 1
ATOM 1722 O O . PHE A 1 210 ? 1.457 2.065 9.784 1.00 98.25 210 PHE A O 1
ATOM 1729 N N . LEU A 1 211 ? 0.922 1.399 11.867 1.00 98.19 211 LEU A N 1
ATOM 1730 C CA . LEU A 1 211 ? -0.373 2.063 11.923 1.00 98.19 211 LEU A CA 1
ATOM 1731 C C . LEU A 1 211 ? -0.366 3.104 13.044 1.00 98.19 211 LEU A C 1
ATOM 1733 O O . LEU A 1 211 ? -0.223 2.759 14.212 1.00 98.19 211 LEU A O 1
ATOM 1737 N N . GLN A 1 212 ? -0.559 4.371 12.692 1.00 97.75 212 GLN A N 1
ATOM 1738 C CA . GLN A 1 212 ? -0.755 5.459 13.642 1.00 97.75 212 GLN A CA 1
ATOM 1739 C C . GLN A 1 212 ? -2.221 5.894 13.621 1.00 97.75 212 GLN A C 1
ATOM 1741 O O . GLN A 1 212 ? -2.724 6.395 12.616 1.00 97.75 212 GLN A O 1
ATOM 1746 N N . THR A 1 213 ? -2.913 5.739 14.745 1.00 97.06 213 THR A N 1
ATOM 1747 C CA . THR A 1 213 ? -4.300 6.192 14.897 1.00 97.06 213 THR A CA 1
ATOM 1748 C C . THR A 1 213 ? -4.346 7.682 15.208 1.00 97.06 213 THR A C 1
ATOM 1750 O O . THR A 1 213 ? -3.826 8.111 16.237 1.00 97.06 213 THR A O 1
ATOM 1753 N N . SER A 1 214 ? -5.022 8.463 14.366 1.00 96.19 214 SER A N 1
ATOM 1754 C CA . SER A 1 214 ? -5.238 9.895 14.607 1.00 96.19 214 SER A CA 1
ATOM 1755 C C . SER A 1 214 ? -6.533 10.141 15.373 1.00 96.19 214 SER A C 1
ATOM 1757 O O . SER A 1 214 ? -6.548 10.881 16.356 1.00 96.19 214 SER A O 1
ATOM 1759 N N . LYS A 1 215 ? -7.640 9.524 14.940 1.00 96.88 215 LYS A N 1
ATOM 1760 C CA . LYS A 1 215 ? -8.958 9.741 15.547 1.00 96.88 215 LYS A CA 1
ATOM 1761 C C . LYS A 1 215 ? -9.853 8.517 15.409 1.00 96.88 215 LYS A C 1
ATOM 1763 O O . LYS A 1 215 ? -9.899 7.881 14.363 1.00 96.88 215 LYS A O 1
ATOM 1768 N N . ILE A 1 216 ? -10.629 8.245 16.456 1.00 96.81 216 ILE A N 1
ATOM 1769 C CA . ILE A 1 216 ? -11.756 7.309 16.432 1.00 96.81 216 ILE A CA 1
ATOM 1770 C C . ILE A 1 216 ? -13.004 8.107 16.808 1.00 96.81 216 ILE A C 1
ATOM 1772 O O . ILE A 1 216 ? -13.063 8.715 17.876 1.00 96.81 216 ILE A O 1
ATOM 1776 N N . LYS A 1 217 ? -13.991 8.153 15.913 1.00 95.94 217 LYS A N 1
ATOM 1777 C CA . LYS A 1 217 ? -15.261 8.852 16.122 1.00 95.94 217 LYS A CA 1
ATOM 1778 C C . LYS A 1 217 ? -16.348 7.836 16.434 1.00 95.94 217 LYS A C 1
ATOM 1780 O O . LYS A 1 217 ? -16.747 7.061 15.568 1.00 95.94 217 LYS A O 1
ATOM 1785 N N . GLU A 1 218 ? -16.844 7.850 17.662 1.00 93.62 218 GLU A N 1
ATOM 1786 C CA . GLU A 1 218 ? -17.935 6.977 18.097 1.00 93.62 218 GLU A CA 1
ATOM 1787 C C . GLU A 1 218 ? -19.315 7.547 17.731 1.00 93.62 218 GLU A C 1
ATOM 1789 O O . GLU A 1 218 ? -19.456 8.709 17.338 1.00 93.62 218 GLU A O 1
ATOM 1794 N N . TYR A 1 219 ? -20.348 6.711 17.837 1.00 88.69 219 TYR A N 1
ATOM 1795 C CA . TYR A 1 219 ? -21.733 7.171 17.769 1.00 88.69 219 TYR A CA 1
ATOM 1796 C C . TYR A 1 219 ? -22.114 7.815 19.105 1.00 88.69 219 TYR A C 1
ATOM 1798 O O . TYR A 1 219 ? -21.943 7.197 20.151 1.00 88.69 219 TYR A O 1
ATOM 1806 N N . SER A 1 220 ? -22.659 9.030 19.077 1.00 82.12 22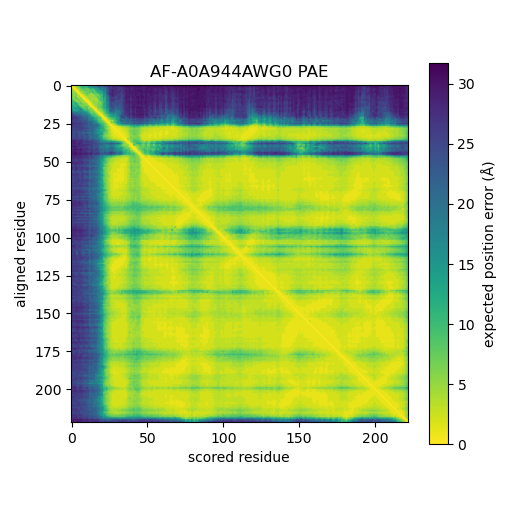0 SER A N 1
ATOM 1807 C CA . SER A 1 220 ? -23.249 9.652 20.263 1.00 82.12 220 SER A CA 1
ATOM 1808 C C . SER A 1 220 ? -24.583 8.980 20.591 1.00 82.12 220 SER A C 1
ATOM 1810 O O . SER A 1 220 ? -25.432 8.838 19.709 1.00 82.12 220 SER A O 1
ATOM 1812 N N . GLN A 1 221 ? -24.774 8.581 21.847 1.00 69.06 221 GLN A N 1
ATOM 1813 C CA . GLN A 1 221 ? -26.104 8.290 22.377 1.00 69.06 221 GLN A CA 1
ATOM 1814 C C . GLN A 1 221 ? -26.759 9.631 22.732 1.00 69.06 221 GLN A C 1
ATOM 1816 O O . GLN A 1 221 ? -26.134 10.441 23.415 1.00 69.06 221 GLN A O 1
ATOM 1821 N N . PHE A 1 222 ? -27.956 9.878 22.203 1.00 47.75 222 PHE A N 1
ATOM 1822 C CA . PHE A 1 222 ? -28.846 10.950 22.650 1.00 47.75 222 PHE A CA 1
ATOM 1823 C C . PHE A 1 222 ? -29.909 10.342 23.557 1.00 47.75 222 PHE A C 1
ATOM 1825 O O . PHE A 1 222 ? -30.334 9.204 23.243 1.00 47.75 222 PHE A O 1
#

Solvent-accessible surface area (backbone atoms only — not comparable to full-atom values): 12185 Å² total; per-residue (Å²): 124,66,73,64,55,57,54,53,56,55,52,52,62,64,62,64,67,69,81,75,72,75,61,78,51,88,51,38,49,55,45,83,47,69,26,55,30,67,70,35,83,81,57,91,68,99,45,30,65,58,52,20,50,51,34,45,50,55,51,48,50,53,52,48,35,32,54,52,66,12,30,37,37,42,38,24,65,59,32,80,92,77,72,40,70,64,44,77,49,72,44,73,70,60,78,56,72,88,55,51,84,55,57,44,80,41,79,74,46,77,55,94,66,26,41,33,32,35,40,38,36,68,53,51,75,67,36,39,53,48,50,58,58,48,67,33,88,90,26,48,80,38,60,20,57,17,65,16,47,48,57,57,45,57,65,9,48,53,46,2,44,55,39,4,50,50,42,17,54,49,59,52,47,62,74,75,45,91,68,84,40,62,34,37,31,30,40,36,34,43,70,50,87,63,51,75,49,79,54,97,72,20,25,37,23,39,43,40,23,28,43,42,82,74,47,78,41,67,74,82,86,128